Protein AF-A0A8J2T378-F1 (afdb_monomer_lite)

Sequence (222 aa):
MRSSLLLVAGVVEALVGPQRTATLGLGCFWEPSETLLKLDGVVDTRCGYAGAAFPDAKPDYNSVCGGDGNVECVPVCVRVTYDEARVSYEDVLDAAFAAAKPVLGSRQYAPIVFAASDEEAERAAAWVAIGGKRDDGLERRQFAVETTDTFWLAEGYHQEYWQKWRPRYAALFALVGLQYADSKLDFLPPAADAACTALAVCIGLLFLGERVLDSETTKLGA

InterPro domains:
  IPR002569 Peptide methionine sulphoxide reductase MsrA domain [PF01625] (21-171)
  IPR036509 Peptide methionine sulphoxide reductase MsrA superfamily [G3DSA:3.30.1060.10] (7-178)
  IPR036509 Peptide methionine sulphoxide reductase MsrA superfamily [SSF55068] (14-173)

Structure (mmCIF, N/CA/C/O backbone):
data_AF-A0A8J2T378-F1
#
_entry.id   AF-A0A8J2T378-F1
#
loop_
_atom_site.group_PDB
_atom_site.id
_atom_site.type_symbol
_atom_site.label_atom_id
_atom_site.label_alt_id
_atom_site.label_comp_id
_atom_site.label_asym_id
_atom_site.label_entity_id
_atom_site.label_seq_id
_atom_site.pdbx_PDB_ins_code
_atom_site.Cartn_x
_atom_site.Cartn_y
_atom_site.Cartn_z
_atom_site.occupancy
_atom_site.B_iso_or_equiv
_atom_site.auth_seq_id
_atom_site.auth_comp_id
_atom_site.auth_asym_id
_atom_site.auth_atom_id
_atom_site.pdbx_PDB_model_num
ATOM 1 N N . MET A 1 1 ? -41.177 -5.798 -14.862 1.00 49.41 1 MET A N 1
ATOM 2 C CA . MET A 1 1 ? -39.803 -5.307 -15.135 1.00 49.41 1 MET A CA 1
ATOM 3 C C . MET A 1 1 ? -38.959 -5.036 -13.880 1.00 49.41 1 MET A C 1
ATOM 5 O O . MET A 1 1 ? -37.767 -4.836 -14.032 1.00 49.41 1 MET A O 1
ATOM 9 N N . ARG A 1 2 ? -39.500 -5.083 -12.646 1.00 49.84 2 ARG A N 1
ATOM 10 C CA . ARG A 1 2 ? -38.694 -4.957 -11.407 1.00 49.84 2 ARG A CA 1
ATOM 11 C C . ARG A 1 2 ? -37.957 -6.245 -10.990 1.00 49.84 2 ARG A C 1
ATOM 13 O O . ARG A 1 2 ? -36.908 -6.162 -10.372 1.00 49.84 2 ARG A O 1
ATOM 20 N N . SER A 1 3 ? -38.461 -7.419 -11.381 1.00 47.22 3 SER A N 1
ATOM 21 C CA . SER A 1 3 ? -37.905 -8.723 -10.966 1.00 47.22 3 SER A CA 1
ATOM 22 C C . SER A 1 3 ? -36.545 -9.066 -11.583 1.00 47.22 3 SER A C 1
ATOM 24 O O . SER A 1 3 ? -35.731 -9.704 -10.930 1.00 47.22 3 SER A O 1
ATOM 26 N N . SER A 1 4 ? -36.277 -8.638 -12.820 1.00 46.34 4 SER A N 1
ATOM 27 C CA . SER A 1 4 ? -35.018 -8.955 -13.512 1.00 46.34 4 SER A CA 1
ATOM 28 C C . SER A 1 4 ? -33.843 -8.096 -13.038 1.00 46.34 4 SER A C 1
ATOM 30 O O . SER A 1 4 ? -32.710 -8.548 -13.107 1.00 46.34 4 SER A O 1
ATOM 32 N N . LEU A 1 5 ? -34.100 -6.889 -12.517 1.00 47.66 5 LEU A N 1
ATOM 33 C CA . LEU A 1 5 ? -33.056 -6.011 -11.976 1.00 47.66 5 LEU A CA 1
ATOM 34 C C . LEU A 1 5 ? -32.555 -6.498 -10.604 1.00 47.66 5 LEU A C 1
ATOM 36 O O . LEU A 1 5 ? -31.362 -6.454 -10.337 1.00 47.66 5 LEU A O 1
ATOM 40 N N . LEU A 1 6 ? -33.465 -7.016 -9.768 1.00 50.38 6 LEU A N 1
ATOM 41 C CA . LEU A 1 6 ? -33.142 -7.630 -8.472 1.00 50.38 6 LEU A CA 1
ATOM 42 C C . LEU A 1 6 ? -32.336 -8.926 -8.626 1.00 50.38 6 LEU A C 1
ATOM 44 O O . LEU A 1 6 ? -31.451 -9.189 -7.820 1.00 50.38 6 LEU A O 1
ATOM 48 N N . LEU A 1 7 ? -32.605 -9.706 -9.678 1.00 49.94 7 LEU A N 1
ATOM 49 C CA . LEU A 1 7 ? -31.841 -10.921 -9.963 1.00 49.94 7 LEU A CA 1
ATOM 50 C C . LEU A 1 7 ? -30.403 -10.601 -10.401 1.00 49.94 7 LEU A C 1
ATOM 52 O O . LEU A 1 7 ? -29.480 -11.302 -10.012 1.00 49.94 7 LEU A O 1
ATOM 56 N N . VAL A 1 8 ? -30.206 -9.532 -11.181 1.00 55.28 8 VAL A N 1
ATOM 57 C CA . VAL A 1 8 ? -28.866 -9.086 -11.596 1.00 55.28 8 VAL A CA 1
ATOM 58 C C . VAL A 1 8 ? -28.099 -8.493 -10.414 1.00 55.28 8 VAL A C 1
ATOM 60 O O . VAL A 1 8 ? -26.938 -8.831 -10.236 1.00 55.28 8 VAL A O 1
ATOM 63 N N . ALA A 1 9 ? -28.742 -7.684 -9.566 1.00 53.28 9 ALA A N 1
ATOM 64 C CA . ALA A 1 9 ? -28.107 -7.145 -8.361 1.00 53.28 9 ALA A CA 1
ATOM 65 C C . ALA A 1 9 ? -27.652 -8.256 -7.395 1.00 53.28 9 ALA A C 1
ATOM 67 O O . ALA A 1 9 ? -26.496 -8.258 -6.989 1.00 53.28 9 ALA A O 1
ATOM 68 N N . GLY A 1 10 ? -28.508 -9.249 -7.123 1.00 47.28 10 GLY A N 1
ATOM 69 C CA . GLY A 1 10 ? -28.160 -10.371 -6.243 1.00 47.28 10 GLY A CA 1
ATOM 70 C C . GLY A 1 10 ? -27.093 -11.314 -6.814 1.00 47.28 10 GLY A C 1
ATOM 71 O O . GLY A 1 10 ? -26.353 -11.926 -6.054 1.00 47.28 10 GLY A O 1
ATOM 72 N N . VAL A 1 11 ? -26.972 -11.422 -8.142 1.00 53.19 11 VAL A N 1
ATOM 73 C CA . VAL A 1 11 ? -25.879 -12.178 -8.783 1.00 53.19 11 VAL A CA 1
ATOM 74 C C . VAL A 1 11 ? -24.569 -11.389 -8.747 1.00 53.19 11 VAL A C 1
ATOM 76 O O . VAL A 1 11 ? -23.523 -11.986 -8.536 1.00 53.19 11 VAL A O 1
ATOM 79 N N . VAL A 1 12 ? -24.600 -10.062 -8.892 1.00 53.41 12 VAL A N 1
ATOM 80 C CA . VAL A 1 12 ? -23.395 -9.222 -8.768 1.00 53.41 12 VAL A CA 1
ATOM 81 C C . VAL A 1 12 ? -22.891 -9.185 -7.318 1.00 53.41 12 VAL A C 1
ATOM 83 O O . VAL A 1 12 ? -21.692 -9.331 -7.113 1.00 53.41 12 VAL A O 1
ATOM 86 N N . GLU A 1 13 ? -23.779 -9.096 -6.320 1.00 50.50 13 GLU A N 1
ATOM 87 C CA . GLU A 1 13 ? -23.431 -9.240 -4.889 1.00 50.50 13 GLU A CA 1
ATOM 88 C C . GLU A 1 13 ? -22.920 -10.643 -4.529 1.00 50.50 13 GLU A C 1
ATOM 90 O O . GLU A 1 13 ? -22.098 -10.789 -3.635 1.00 50.50 13 GLU A O 1
ATOM 95 N N . ALA A 1 14 ? -23.387 -11.694 -5.207 1.00 52.09 14 ALA A N 1
ATOM 96 C CA . ALA A 1 14 ? -22.894 -13.052 -4.967 1.00 52.09 14 ALA A CA 1
ATOM 97 C C . ALA A 1 14 ? -21.540 -13.337 -5.645 1.00 52.09 14 ALA A C 1
ATOM 99 O O . ALA A 1 14 ? -20.825 -14.239 -5.218 1.00 52.09 14 ALA A O 1
ATOM 100 N N . LEU A 1 15 ? -21.204 -12.603 -6.712 1.00 56.19 15 LEU A N 1
ATOM 101 C CA . LEU A 1 15 ? -19.928 -12.717 -7.429 1.00 56.19 15 LEU A CA 1
ATOM 102 C C . LEU A 1 15 ? -18.836 -11.818 -6.838 1.00 56.19 15 LEU A C 1
ATOM 104 O O . LEU A 1 15 ? -17.653 -12.098 -7.011 1.00 56.19 15 LEU A O 1
ATOM 108 N N . VAL A 1 16 ? -19.230 -10.745 -6.157 1.00 59.31 16 VAL A N 1
ATOM 109 C CA . VAL A 1 16 ? -18.341 -9.803 -5.486 1.00 59.31 16 VAL A CA 1
ATOM 110 C C . VAL A 1 16 ? -18.695 -9.862 -4.007 1.00 59.31 16 VAL A C 1
ATOM 112 O O . VAL A 1 16 ? -19.667 -9.237 -3.592 1.00 59.31 16 VAL A O 1
ATOM 115 N N . GLY A 1 17 ? -17.951 -10.664 -3.239 1.00 63.62 17 GLY A N 1
ATOM 116 C CA . GLY A 1 17 ? -18.175 -10.831 -1.805 1.00 63.62 17 GLY A CA 1
ATOM 117 C C . GLY A 1 17 ? -18.146 -9.501 -1.039 1.00 63.62 17 GLY A C 1
ATOM 118 O O . GLY A 1 17 ? -17.822 -8.450 -1.606 1.00 63.62 17 GLY A O 1
ATOM 119 N N . PRO A 1 18 ? -18.530 -9.508 0.248 1.00 81.25 18 PRO A N 1
ATOM 120 C CA . PRO A 1 18 ? -18.625 -8.288 1.036 1.00 81.25 18 PRO A CA 1
ATOM 121 C C . PRO A 1 18 ? -17.300 -7.511 1.005 1.00 81.25 18 PRO A C 1
ATOM 123 O O . PRO A 1 18 ? -16.252 -7.990 1.435 1.00 81.25 18 PRO A O 1
ATOM 126 N N . GLN A 1 19 ? -17.343 -6.301 0.444 1.00 89.06 19 GLN A N 1
ATOM 127 C CA . GLN A 1 19 ? -16.146 -5.491 0.259 1.00 89.06 19 GLN A CA 1
ATOM 128 C C . GLN A 1 19 ? -15.861 -4.641 1.490 1.00 89.06 19 GLN A C 1
ATOM 130 O O . GLN A 1 19 ? -16.729 -3.924 1.994 1.00 89.06 19 GLN A O 1
ATOM 135 N N . ARG A 1 20 ? -14.604 -4.663 1.918 1.00 94.25 20 ARG A N 1
ATOM 136 C CA . ARG A 1 20 ? -14.051 -3.786 2.948 1.00 94.25 20 ARG A CA 1
ATOM 137 C C . ARG A 1 20 ? -12.898 -2.979 2.382 1.00 94.25 20 ARG A C 1
ATOM 139 O O . ARG A 1 20 ? -12.336 -3.307 1.337 1.00 94.25 20 ARG A O 1
ATOM 146 N N . THR A 1 21 ? -12.545 -1.904 3.079 1.00 95.31 21 THR A N 1
ATOM 147 C CA . THR A 1 21 ? -11.420 -1.053 2.696 1.00 95.31 21 THR A CA 1
ATOM 148 C C . THR A 1 21 ? -10.446 -0.877 3.843 1.00 95.31 21 THR A C 1
ATOM 150 O O . THR A 1 21 ? -10.878 -0.612 4.954 1.00 95.31 21 THR A O 1
ATOM 153 N N . ALA A 1 22 ? -9.148 -0.946 3.561 1.00 96.56 22 ALA A N 1
ATOM 154 C CA . ALA A 1 22 ? -8.079 -0.607 4.498 1.00 96.56 22 ALA A CA 1
ATOM 155 C C . ALA A 1 22 ? -7.248 0.549 3.927 1.00 96.56 22 ALA A C 1
ATOM 157 O O . ALA A 1 22 ? -6.875 0.505 2.753 1.00 96.56 22 ALA A O 1
ATOM 158 N N . THR A 1 23 ? -6.939 1.573 4.727 1.00 96.81 23 THR A N 1
ATOM 159 C CA . THR A 1 23 ? -6.129 2.721 4.282 1.00 96.81 23 THR A CA 1
ATOM 160 C C . THR A 1 23 ? -4.789 2.741 5.011 1.00 96.81 23 THR A C 1
ATOM 162 O O . THR A 1 23 ? -4.735 2.737 6.237 1.00 96.81 23 THR A O 1
ATOM 165 N N . LEU A 1 24 ? -3.688 2.733 4.254 1.00 96.88 24 LEU A N 1
ATOM 166 C CA . LEU A 1 24 ? -2.363 2.385 4.775 1.00 96.88 24 LEU A CA 1
ATOM 167 C C . LEU A 1 24 ? -1.283 3.344 4.257 1.00 96.88 24 LEU A C 1
ATOM 169 O O . LEU A 1 24 ? -1.080 3.467 3.049 1.00 96.88 24 LEU A O 1
ATOM 173 N N . GLY A 1 25 ? -0.566 4.007 5.162 1.00 95.50 25 GLY A N 1
ATOM 174 C CA . GLY A 1 25 ? 0.670 4.738 4.880 1.00 95.50 25 GLY A CA 1
ATOM 175 C C . GLY A 1 25 ? 1.858 3.779 4.879 1.00 95.50 25 GLY A C 1
ATOM 176 O O . GLY A 1 25 ? 2.123 3.130 5.887 1.00 95.50 25 GLY A O 1
ATOM 177 N N . LEU A 1 26 ? 2.547 3.646 3.741 1.00 94.25 26 LEU A N 1
ATOM 178 C CA . LEU A 1 26 ? 3.548 2.587 3.506 1.00 94.25 26 LEU A CA 1
ATOM 179 C C . LEU A 1 26 ? 4.868 3.118 2.919 1.00 94.25 26 LEU A C 1
ATOM 181 O O . LEU A 1 26 ? 5.662 2.353 2.367 1.00 94.25 26 LEU A O 1
ATOM 185 N N . GLY A 1 27 ? 5.102 4.427 3.020 1.00 89.62 27 GLY A N 1
ATOM 186 C CA . GLY A 1 27 ? 6.131 5.123 2.252 1.00 89.62 27 GLY A CA 1
ATOM 187 C 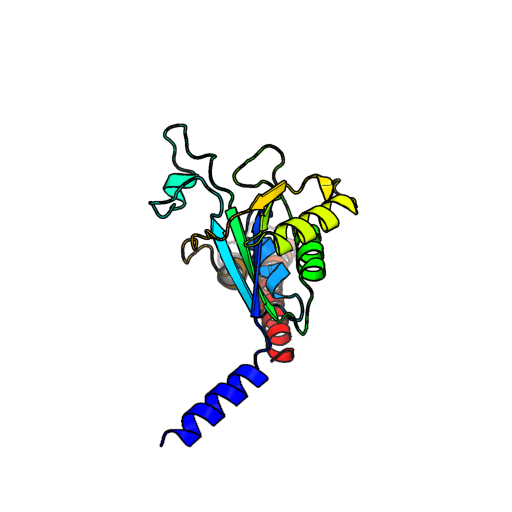C . GLY A 1 27 ? 5.631 5.512 0.862 1.00 89.62 27 GLY A C 1
ATOM 188 O O . GLY A 1 27 ? 4.457 5.831 0.691 1.00 89.62 27 GLY A O 1
ATOM 189 N N . CYS A 1 28 ? 6.509 5.517 -0.144 1.00 88.38 28 CYS A N 1
ATOM 190 C CA . CYS A 1 28 ? 6.087 5.780 -1.523 1.00 88.38 28 CYS A CA 1
ATOM 191 C C . CYS A 1 28 ? 4.995 4.778 -1.937 1.00 88.38 28 CYS A C 1
ATOM 193 O O . CYS A 1 28 ? 5.240 3.580 -1.946 1.00 88.38 28 CYS A O 1
ATOM 195 N N . PHE A 1 29 ? 3.805 5.254 -2.309 1.00 87.69 29 PHE A N 1
ATOM 196 C CA . PHE A 1 29 ? 2.632 4.409 -2.580 1.00 87.69 29 PHE A CA 1
ATOM 197 C C . PHE A 1 29 ? 2.670 3.599 -3.895 1.00 87.69 29 PHE A C 1
ATOM 199 O O . PHE A 1 29 ? 1.801 2.756 -4.113 1.00 87.69 29 PHE A O 1
ATOM 206 N N . TRP A 1 30 ? 3.650 3.815 -4.783 1.00 88.25 30 TRP A N 1
ATOM 207 C CA . TRP A 1 30 ? 3.653 3.215 -6.126 1.00 88.25 30 TRP A CA 1
ATOM 208 C C . TRP A 1 30 ? 3.944 1.717 -6.111 1.00 88.25 30 TRP A C 1
ATOM 210 O O . TRP A 1 30 ? 3.262 0.955 -6.784 1.00 88.25 30 TRP A O 1
ATOM 220 N N . GLU A 1 31 ? 4.960 1.299 -5.361 1.00 89.19 31 GLU A N 1
ATOM 221 C CA . GLU A 1 31 ? 5.334 -0.114 -5.245 1.00 89.19 31 GLU A CA 1
ATOM 222 C C . GLU A 1 31 ? 4.389 -0.889 -4.301 1.00 89.19 31 GLU A C 1
ATOM 224 O O . GLU A 1 31 ? 3.935 -1.971 -4.683 1.00 89.19 31 GLU A O 1
ATOM 229 N N . PRO A 1 32 ? 3.989 -0.350 -3.128 1.00 91.81 32 PRO A N 1
ATOM 230 C CA . PRO A 1 32 ? 3.033 -1.018 -2.253 1.00 91.81 32 PRO A CA 1
ATOM 231 C C . PRO A 1 32 ? 1.650 -1.213 -2.880 1.00 91.81 32 PRO A C 1
ATOM 233 O O . PRO A 1 32 ? 1.068 -2.273 -2.685 1.00 91.81 32 PRO A O 1
ATOM 236 N N . SER A 1 33 ? 1.126 -0.251 -3.656 1.00 91.44 33 SER A N 1
ATOM 237 C CA . SER A 1 33 ? -0.183 -0.418 -4.318 1.00 91.44 33 SER A CA 1
ATOM 238 C C . SER A 1 33 ? -0.186 -1.583 -5.307 1.00 91.44 33 SER A C 1
ATOM 240 O O . SER A 1 33 ? -1.063 -2.437 -5.243 1.00 91.44 33 SER A O 1
ATOM 242 N N . GLU A 1 34 ? 0.832 -1.683 -6.163 1.00 90.06 34 GLU A N 1
ATOM 243 C CA . GLU A 1 34 ? 0.977 -2.809 -7.092 1.00 90.06 34 GLU A CA 1
ATOM 244 C C . GLU A 1 34 ? 1.175 -4.141 -6.356 1.00 90.06 34 GLU A C 1
ATOM 246 O O . GLU A 1 34 ? 0.595 -5.148 -6.751 1.00 90.06 34 GLU A O 1
ATOM 251 N N . THR A 1 35 ? 1.966 -4.155 -5.280 1.00 90.44 35 THR A N 1
ATOM 252 C CA . THR A 1 35 ? 2.219 -5.374 -4.495 1.00 90.44 35 THR A CA 1
ATOM 253 C C . THR A 1 35 ? 0.949 -5.872 -3.806 1.00 90.44 35 THR A C 1
ATOM 255 O O . THR A 1 35 ? 0.647 -7.061 -3.867 1.00 90.44 35 THR A O 1
ATOM 258 N N . LEU A 1 36 ? 0.177 -4.969 -3.195 1.00 92.31 36 LEU A N 1
ATOM 259 C CA . LEU A 1 36 ? -1.075 -5.303 -2.511 1.00 92.31 36 LEU A CA 1
ATOM 260 C C . LEU A 1 36 ? -2.156 -5.769 -3.486 1.00 92.31 36 LEU A C 1
ATOM 262 O O . LEU A 1 36 ? -2.909 -6.676 -3.156 1.00 92.31 36 LEU A O 1
ATOM 266 N N . LEU A 1 37 ? -2.195 -5.215 -4.700 1.00 91.81 37 LEU A N 1
ATOM 267 C CA . LEU A 1 37 ? -3.133 -5.645 -5.740 1.00 91.81 37 LEU A CA 1
ATOM 268 C C . LEU A 1 37 ? -2.925 -7.110 -6.170 1.00 91.81 37 LEU A C 1
ATOM 270 O O . LEU A 1 37 ? -3.835 -7.716 -6.723 1.00 91.81 37 LEU A O 1
ATOM 274 N N . LYS A 1 38 ? -1.741 -7.690 -5.927 1.00 90.31 38 LYS A N 1
ATOM 275 C CA . LYS A 1 38 ? -1.436 -9.098 -6.241 1.00 90.31 38 LYS A CA 1
ATOM 276 C C . LYS A 1 38 ? -1.886 -10.079 -5.152 1.00 90.31 38 LYS A C 1
ATOM 278 O O . LYS A 1 38 ? -1.775 -11.286 -5.361 1.00 90.31 38 LYS A O 1
ATOM 283 N N . LEU A 1 39 ? -2.336 -9.593 -3.994 1.00 92.00 39 LEU A N 1
ATOM 284 C CA . LEU A 1 39 ? -2.829 -10.440 -2.911 1.00 92.00 39 LEU A CA 1
ATOM 285 C C . LEU A 1 39 ? -4.192 -11.029 -3.293 1.00 92.00 39 LEU A C 1
ATOM 287 O O . LEU A 1 39 ? -5.101 -10.292 -3.672 1.00 92.00 39 LEU A O 1
ATOM 291 N N . ASP A 1 40 ? -4.349 -12.350 -3.177 1.00 91.44 40 ASP A N 1
ATOM 292 C CA . ASP A 1 40 ? -5.632 -12.987 -3.479 1.00 91.44 40 ASP A CA 1
ATOM 293 C C . ASP A 1 40 ? -6.730 -12.472 -2.537 1.00 91.44 40 ASP A C 1
ATOM 295 O O . ASP A 1 40 ? -6.529 -12.378 -1.328 1.00 91.44 40 ASP A O 1
ATOM 299 N N . GLY A 1 41 ? -7.882 -12.106 -3.099 1.00 90.56 41 GLY A N 1
ATOM 300 C CA . GLY A 1 41 ? -8.966 -11.447 -2.364 1.00 90.56 41 GLY A CA 1
ATOM 301 C C . GLY A 1 41 ? -8.891 -9.915 -2.336 1.00 90.56 41 GLY A C 1
ATOM 302 O O . GLY A 1 41 ? -9.885 -9.282 -1.983 1.00 90.56 41 GLY A O 1
ATOM 303 N N . VAL A 1 42 ? -7.787 -9.290 -2.763 1.00 93.25 42 VAL A N 1
ATOM 304 C CA . VAL A 1 42 ? -7.756 -7.840 -3.027 1.00 93.25 42 VAL A CA 1
ATOM 305 C C . VAL A 1 42 ? -8.376 -7.552 -4.392 1.00 93.25 42 VAL A C 1
ATOM 307 O O . VAL A 1 42 ? -8.039 -8.172 -5.395 1.00 93.25 42 VAL A O 1
ATOM 310 N N . VAL A 1 43 ? -9.299 -6.592 -4.423 1.00 92.62 43 VAL A N 1
ATOM 311 C CA . VAL A 1 43 ? -10.094 -6.234 -5.606 1.00 92.62 43 VAL A CA 1
ATOM 312 C C . VAL A 1 43 ? -9.558 -4.978 -6.291 1.00 92.62 43 VAL A C 1
ATOM 314 O O . VAL A 1 43 ? -9.545 -4.899 -7.517 1.00 92.62 43 VAL A O 1
ATOM 317 N N . ASP A 1 44 ? -9.139 -3.974 -5.517 1.00 92.88 44 ASP A N 1
ATOM 318 C CA . ASP A 1 44 ? -8.659 -2.694 -6.048 1.00 92.88 44 ASP A CA 1
ATOM 319 C C . ASP A 1 44 ? -7.658 -2.038 -5.088 1.00 92.88 44 ASP A C 1
ATOM 321 O O . ASP A 1 44 ? -7.734 -2.206 -3.870 1.00 92.88 44 ASP A O 1
ATOM 325 N N . THR A 1 45 ? -6.752 -1.224 -5.630 1.00 94.25 45 THR A N 1
ATOM 326 C CA . THR A 1 45 ? -5.843 -0.382 -4.841 1.00 94.25 45 THR A CA 1
ATOM 327 C C . THR A 1 45 ? -5.812 1.032 -5.402 1.00 94.25 45 THR A C 1
ATOM 329 O O . THR A 1 45 ? -5.679 1.239 -6.607 1.00 94.25 45 THR A O 1
ATOM 332 N N . ARG A 1 46 ? -5.910 2.032 -4.524 1.00 94.06 46 ARG A N 1
ATOM 333 C CA . ARG A 1 46 ? -5.898 3.449 -4.904 1.00 94.06 46 ARG A CA 1
ATOM 334 C C . ARG A 1 46 ? -4.832 4.209 -4.140 1.00 94.06 46 ARG A C 1
ATOM 336 O O . ARG A 1 46 ? -4.825 4.199 -2.913 1.00 94.06 46 ARG A O 1
ATOM 343 N N . CYS A 1 47 ? -3.987 4.930 -4.866 1.00 92.69 47 CYS A N 1
ATOM 344 C CA . CYS A 1 47 ? -3.036 5.873 -4.288 1.00 92.69 47 CYS A CA 1
ATOM 345 C C . CYS A 1 47 ? -3.769 7.148 -3.855 1.00 92.69 47 CYS A C 1
ATOM 347 O O . CYS A 1 47 ? -4.639 7.651 -4.577 1.00 92.69 47 CYS A O 1
ATOM 349 N N . GLY A 1 48 ? -3.414 7.693 -2.700 1.00 90.88 48 GLY A N 1
ATOM 350 C CA . GLY A 1 48 ? -4.055 8.881 -2.159 1.00 90.88 48 GLY A CA 1
ATOM 351 C C . GLY A 1 48 ? -3.304 9.504 -1.000 1.00 90.88 48 GLY A C 1
ATOM 352 O O . GLY A 1 48 ? -2.140 9.191 -0.749 1.00 90.88 48 GLY A O 1
ATOM 353 N N . TYR A 1 49 ? -4.019 10.376 -0.308 1.00 88.81 49 TYR A N 1
ATOM 354 C CA . TYR A 1 49 ? -3.578 11.082 0.881 1.00 88.81 49 TYR A CA 1
ATOM 355 C C . TYR A 1 49 ? -4.629 10.888 1.978 1.00 88.81 49 TYR A C 1
ATOM 357 O O . TYR A 1 49 ? -5.827 11.003 1.704 1.00 88.81 49 TYR A O 1
ATOM 365 N N . ALA A 1 50 ? -4.203 10.601 3.204 1.00 86.06 50 ALA A N 1
ATOM 366 C CA . ALA A 1 50 ? -5.096 10.380 4.343 1.00 86.06 50 ALA A CA 1
ATOM 367 C C . ALA A 1 50 ? -4.562 11.077 5.596 1.00 86.06 50 ALA A C 1
ATOM 369 O O . ALA A 1 50 ? -3.365 11.336 5.708 1.00 86.06 50 ALA A O 1
ATOM 370 N N . GLY A 1 51 ? -5.459 11.395 6.529 1.00 77.25 51 GLY A N 1
ATOM 371 C CA . GLY A 1 51 ? -5.130 12.079 7.780 1.00 77.25 51 GLY A CA 1
ATOM 372 C C . GLY A 1 51 ? -5.905 13.381 7.998 1.00 77.25 51 GLY A C 1
ATOM 373 O O . GLY A 1 51 ? -6.462 13.979 7.079 1.00 77.25 51 GLY A O 1
ATOM 374 N N . ALA A 1 52 ? -5.915 13.837 9.251 1.00 59.09 52 ALA A N 1
ATOM 375 C CA . ALA A 1 52 ? -6.800 14.890 9.758 1.00 59.09 52 ALA A CA 1
ATOM 376 C C . ALA A 1 52 ? -6.447 16.338 9.346 1.00 59.09 52 ALA A C 1
ATOM 378 O O . ALA A 1 52 ? -7.043 17.281 9.861 1.00 59.09 52 ALA A O 1
ATOM 379 N N . ALA A 1 53 ? -5.481 16.553 8.450 1.00 56.28 53 ALA A N 1
ATOM 380 C CA . ALA A 1 53 ? -4.952 17.896 8.190 1.00 56.28 53 ALA A CA 1
ATOM 381 C C . ALA A 1 53 ? -5.861 18.789 7.319 1.00 56.28 53 ALA A C 1
ATOM 383 O O . ALA A 1 53 ? -5.627 19.993 7.261 1.00 56.28 53 ALA A O 1
ATOM 384 N N . PHE A 1 54 ? -6.897 18.243 6.667 1.00 52.03 54 PHE A N 1
ATOM 385 C CA . PHE A 1 54 ? -7.773 19.021 5.782 1.00 52.03 54 PHE A CA 1
ATOM 386 C C . PHE A 1 54 ? -9.238 18.553 5.843 1.00 52.03 54 PHE A C 1
ATOM 388 O O . PHE A 1 54 ? -9.605 17.635 5.112 1.00 52.03 54 PHE A O 1
ATOM 395 N N . PRO A 1 55 ? -10.096 19.170 6.677 1.00 50.44 55 PRO A N 1
ATOM 396 C CA . PRO A 1 55 ? -11.539 18.923 6.634 1.00 50.44 55 PRO A CA 1
ATOM 397 C C . PRO A 1 55 ? -12.226 19.535 5.394 1.00 50.44 55 PRO A C 1
ATOM 399 O O . PRO A 1 55 ? -13.233 18.997 4.949 1.00 50.44 55 PRO A O 1
ATOM 402 N N . ASP A 1 56 ? -11.660 20.595 4.788 1.00 50.06 56 ASP A N 1
ATOM 403 C CA . ASP A 1 56 ? -12.378 21.436 3.807 1.00 50.06 56 ASP A CA 1
ATOM 404 C C . ASP A 1 56 ? -11.644 21.699 2.469 1.00 50.06 56 ASP A C 1
ATOM 406 O O . ASP A 1 56 ? -12.134 22.464 1.636 1.00 50.06 56 ASP A O 1
ATOM 410 N N . ALA A 1 57 ? -10.481 21.086 2.211 1.00 52.50 57 ALA A N 1
ATOM 411 C CA . ALA A 1 57 ? -9.743 21.281 0.956 1.00 52.50 57 ALA A CA 1
ATOM 412 C C . ALA A 1 57 ? -9.071 19.989 0.476 1.00 52.50 57 ALA A C 1
ATOM 414 O O . ALA A 1 57 ? -8.346 19.341 1.224 1.00 52.50 57 ALA A O 1
ATOM 415 N N . LYS A 1 58 ? -9.285 19.629 -0.795 1.00 56.44 58 LYS A N 1
ATOM 416 C CA . LYS A 1 58 ? -8.606 18.492 -1.426 1.00 56.44 58 LYS A CA 1
ATOM 417 C C . LYS A 1 58 ? -7.101 18.802 -1.543 1.00 56.44 58 LYS A C 1
ATOM 419 O O . LYS A 1 58 ? -6.774 19.740 -2.270 1.00 56.44 58 LYS A O 1
ATOM 424 N N . PRO A 1 59 ? -6.199 18.032 -0.908 1.00 59.06 59 PRO A N 1
ATOM 425 C CA . PRO A 1 59 ? -4.765 18.191 -1.110 1.00 59.06 59 PRO A CA 1
ATOM 426 C C . PRO A 1 59 ? -4.390 17.785 -2.544 1.00 59.06 59 PRO A C 1
ATOM 428 O O . PRO A 1 59 ? -4.894 16.789 -3.071 1.00 59.06 59 PRO A O 1
ATOM 431 N N . ASP A 1 60 ? -3.513 18.562 -3.176 1.00 59.03 60 ASP A N 1
ATOM 432 C CA . ASP A 1 60 ? -2.810 18.189 -4.409 1.00 59.03 60 ASP A CA 1
ATOM 433 C C . ASP A 1 60 ? -1.311 17.986 -4.128 1.00 59.03 60 ASP A C 1
ATOM 435 O O . ASP A 1 60 ? -0.779 18.471 -3.129 1.00 59.03 60 ASP A O 1
ATOM 439 N N . TYR A 1 61 ? -0.604 17.239 -4.973 1.00 55.94 61 TYR A N 1
ATOM 440 C CA . TYR A 1 61 ? 0.802 16.897 -4.730 1.00 55.94 61 TYR A CA 1
ATOM 441 C C . TYR A 1 61 ? 1.692 18.142 -4.570 1.00 55.94 61 TYR A C 1
ATOM 443 O O . TYR A 1 61 ? 2.645 18.138 -3.793 1.00 55.94 61 TYR A O 1
ATOM 451 N N . ASN A 1 62 ? 1.366 19.236 -5.266 1.00 55.97 62 ASN A N 1
ATOM 452 C CA . ASN A 1 62 ? 2.089 20.501 -5.147 1.00 55.97 62 ASN A CA 1
ATOM 453 C C . ASN A 1 62 ? 1.853 21.175 -3.795 1.00 55.97 62 ASN A C 1
ATOM 455 O O . ASN A 1 62 ? 2.784 21.759 -3.253 1.00 55.97 62 ASN A O 1
ATOM 459 N N . SER A 1 63 ? 0.659 21.059 -3.218 1.00 56.03 63 SER A N 1
ATOM 460 C CA . SER A 1 63 ? 0.421 21.466 -1.840 1.00 56.03 63 SER A CA 1
ATOM 461 C C . SER A 1 63 ? 1.255 20.606 -0.896 1.00 56.03 63 SER A C 1
ATOM 463 O O . SER A 1 63 ? 1.921 21.165 -0.045 1.00 56.03 63 SER A O 1
ATOM 465 N N . VAL A 1 64 ? 1.351 19.289 -1.118 1.00 55.75 64 VAL A N 1
ATOM 466 C CA . VAL A 1 64 ? 2.091 18.343 -0.257 1.00 55.75 64 VAL A CA 1
ATOM 467 C C . VAL A 1 64 ? 3.622 18.472 -0.371 1.00 55.75 64 VAL A C 1
ATOM 469 O O . VAL A 1 64 ? 4.334 18.206 0.592 1.00 55.75 64 VAL A O 1
ATOM 472 N N . CYS A 1 65 ? 4.164 18.884 -1.522 1.00 52.53 65 CYS A N 1
ATOM 473 C CA . CYS A 1 65 ? 5.615 18.907 -1.767 1.00 52.53 65 CYS A CA 1
ATOM 474 C C . CYS A 1 65 ? 6.211 20.291 -2.113 1.00 52.53 65 CYS A C 1
ATOM 476 O O . CYS A 1 65 ? 7.432 20.401 -2.212 1.00 52.53 65 CYS A O 1
ATOM 478 N N . GLY A 1 66 ? 5.402 21.336 -2.333 1.00 45.75 66 GLY A N 1
ATOM 479 C CA . GLY A 1 66 ? 5.791 22.525 -3.116 1.00 45.75 66 GLY A CA 1
ATOM 480 C C . GLY A 1 66 ? 6.210 23.803 -2.378 1.00 45.75 66 GLY A C 1
ATOM 481 O O . GLY A 1 66 ? 6.714 24.710 -3.032 1.00 45.75 66 GLY A O 1
ATOM 482 N N . GLY A 1 67 ? 6.104 23.886 -1.051 1.00 50.31 67 GLY A N 1
ATOM 483 C CA . GLY A 1 67 ? 6.856 24.883 -0.279 1.00 50.31 67 GLY A CA 1
ATOM 484 C C . GLY A 1 67 ? 6.195 26.244 -0.025 1.00 50.31 67 GLY A C 1
ATOM 485 O O . GLY A 1 67 ? 6.228 27.162 -0.836 1.00 50.31 67 GLY A O 1
ATOM 486 N N . ASP A 1 68 ? 5.775 26.400 1.223 1.00 41.03 68 ASP A N 1
ATOM 487 C CA . ASP A 1 68 ? 5.691 27.635 2.014 1.00 41.03 68 ASP A CA 1
ATOM 488 C C . ASP A 1 68 ? 5.923 27.343 3.519 1.00 41.03 68 ASP A C 1
ATOM 490 O O . ASP A 1 68 ? 5.643 28.161 4.392 1.00 41.03 68 ASP A O 1
ATOM 494 N N . GLY A 1 69 ? 6.514 26.180 3.828 1.00 43.91 69 GLY A N 1
ATOM 495 C CA . GLY A 1 69 ? 6.998 25.827 5.166 1.00 43.91 69 GLY A CA 1
ATOM 496 C C . GLY A 1 69 ? 6.010 25.092 6.077 1.00 43.91 69 GLY A C 1
ATOM 497 O O . GLY A 1 69 ? 6.347 24.903 7.239 1.00 43.91 69 GLY A O 1
ATOM 498 N N . ASN A 1 70 ? 4.840 24.648 5.586 1.00 44.03 70 ASN A N 1
ATOM 499 C CA . ASN A 1 70 ? 3.801 24.023 6.430 1.00 44.03 70 ASN A CA 1
ATOM 500 C C . ASN A 1 70 ? 3.184 22.700 5.924 1.00 44.03 70 ASN A C 1
ATOM 502 O O . ASN A 1 70 ? 2.264 22.196 6.567 1.00 44.03 70 ASN A O 1
ATOM 506 N N . VAL A 1 71 ? 3.644 22.100 4.818 1.00 44.34 71 VAL A N 1
ATOM 507 C CA . VAL A 1 71 ? 2.931 20.954 4.202 1.00 44.34 71 VAL A CA 1
ATOM 508 C C . VAL A 1 71 ? 3.713 19.635 4.166 1.00 44.34 71 VAL A C 1
ATOM 510 O O . VAL A 1 71 ? 3.440 18.756 3.363 1.00 44.34 71 VAL A O 1
ATOM 513 N N . GLU A 1 72 ? 4.574 19.400 5.158 1.00 47.84 72 GLU A N 1
ATOM 514 C CA . GLU A 1 72 ? 4.967 18.028 5.539 1.00 47.84 72 GLU A CA 1
ATOM 515 C C . GLU A 1 72 ? 3.787 17.208 6.130 1.00 47.84 72 GLU A C 1
ATOM 517 O O . GLU A 1 72 ? 3.961 16.072 6.564 1.00 47.84 72 GLU A O 1
ATOM 522 N N . CYS A 1 73 ? 2.572 17.765 6.186 1.00 57.84 73 CYS A N 1
ATOM 523 C CA . CYS A 1 73 ? 1.529 17.343 7.120 1.00 57.84 73 CYS A CA 1
ATOM 524 C C . CYS A 1 73 ? 0.650 16.153 6.685 1.00 57.84 73 CYS A C 1
ATOM 526 O O . CYS A 1 73 ? 0.008 15.567 7.562 1.00 57.84 73 CYS A O 1
ATOM 528 N N . VAL A 1 74 ? 0.604 15.763 5.399 1.00 72.56 74 VAL A N 1
ATOM 529 C CA . VAL A 1 74 ? -0.305 14.689 4.932 1.00 72.56 74 VAL A CA 1
ATOM 530 C C . VAL A 1 74 ? 0.451 13.442 4.472 1.00 72.56 74 VAL A C 1
ATOM 532 O O . VAL A 1 74 ? 1.185 13.493 3.483 1.00 72.56 74 VAL A O 1
ATOM 535 N N . PRO A 1 75 ? 0.255 12.308 5.156 1.00 82.44 75 PRO A N 1
ATOM 536 C CA . PRO A 1 75 ? 0.728 11.008 4.709 1.00 82.44 75 PRO A CA 1
ATOM 537 C C . PRO A 1 75 ? 0.222 10.629 3.313 1.00 82.44 75 PRO A C 1
ATOM 539 O O . PRO A 1 75 ? -0.976 10.716 3.025 1.00 82.44 75 PRO A O 1
ATOM 542 N N . VAL A 1 76 ? 1.129 10.148 2.460 1.00 89.62 76 VAL A N 1
ATOM 543 C CA . VAL A 1 76 ? 0.738 9.398 1.262 1.00 89.62 76 VAL A CA 1
ATOM 544 C C . VAL A 1 76 ? 0.321 7.989 1.675 1.00 89.62 76 VAL A C 1
ATOM 546 O O . VAL A 1 76 ? 0.952 7.358 2.524 1.00 89.62 76 VAL A O 1
ATOM 549 N N . CYS A 1 77 ? -0.753 7.482 1.082 1.00 93.19 77 CYS A N 1
ATOM 550 C CA . CYS A 1 77 ? -1.343 6.210 1.476 1.00 93.19 77 CYS A CA 1
ATOM 551 C C . CYS A 1 77 ? -1.892 5.419 0.288 1.00 93.19 77 CYS A C 1
ATOM 553 O O . CYS A 1 77 ? -2.181 5.960 -0.783 1.00 93.19 77 CYS A O 1
ATOM 555 N N . VAL A 1 78 ? -2.086 4.125 0.512 1.00 96.25 78 VAL A N 1
ATOM 556 C CA . VAL A 1 78 ? -2.798 3.209 -0.374 1.00 96.25 78 VAL A CA 1
ATOM 557 C C . VAL A 1 78 ? -4.102 2.815 0.309 1.00 96.25 78 VAL A C 1
ATOM 559 O O . VAL A 1 78 ? -4.080 2.318 1.433 1.00 96.25 78 VAL A O 1
ATOM 562 N N . ARG A 1 79 ? -5.233 3.016 -0.370 1.00 96.31 79 ARG A N 1
ATOM 563 C CA . ARG A 1 79 ? -6.514 2.424 0.022 1.00 96.31 79 ARG A CA 1
ATOM 564 C C . ARG A 1 79 ? -6.713 1.121 -0.738 1.00 96.31 79 ARG A C 1
ATOM 566 O O . ARG A 1 79 ? -6.787 1.134 -1.965 1.00 96.31 79 ARG A O 1
ATOM 573 N N . VAL A 1 80 ? -6.785 0.024 -0.002 1.00 96.75 80 VAL A N 1
ATOM 574 C CA . VAL A 1 80 ? -6.971 -1.340 -0.498 1.00 96.75 80 VAL A CA 1
ATOM 575 C C . VAL A 1 80 ? -8.436 -1.704 -0.339 1.00 96.75 80 VAL A C 1
ATOM 577 O O . VAL A 1 80 ? -8.958 -1.603 0.765 1.00 96.75 80 VAL A O 1
ATOM 580 N N . THR A 1 81 ? -9.094 -2.116 -1.417 1.00 96.00 81 THR A N 1
ATOM 581 C CA . THR A 1 81 ? -10.437 -2.710 -1.376 1.00 96.00 81 THR A CA 1
ATOM 582 C C . THR A 1 81 ? -10.285 -4.217 -1.471 1.00 96.00 81 THR A C 1
ATOM 584 O O . THR A 1 81 ? -9.635 -4.694 -2.401 1.00 96.00 81 THR A O 1
ATOM 587 N N . TYR A 1 82 ? -10.854 -4.961 -0.531 1.00 94.69 82 TYR A N 1
ATOM 588 C CA . TYR A 1 82 ? -10.699 -6.410 -0.442 1.00 94.69 82 TYR A CA 1
ATOM 589 C C . TYR A 1 82 ? -12.025 -7.099 -0.116 1.00 94.69 82 TYR A C 1
ATOM 591 O O . TYR A 1 82 ? -12.918 -6.495 0.478 1.00 94.69 82 TYR A O 1
ATOM 599 N N . ASP A 1 83 ? -12.153 -8.351 -0.540 1.00 94.06 83 ASP A N 1
ATOM 600 C CA . ASP A 1 83 ? -13.273 -9.231 -0.213 1.00 94.06 83 ASP A CA 1
ATOM 601 C C . ASP A 1 83 ? -13.008 -9.900 1.142 1.00 94.06 83 ASP A C 1
ATOM 603 O O . ASP A 1 83 ? -12.132 -10.765 1.254 1.00 94.06 83 ASP A O 1
ATOM 607 N N . GLU A 1 84 ? -13.760 -9.506 2.176 1.00 93.25 84 GLU A N 1
ATOM 608 C CA . GLU A 1 84 ? -13.562 -10.019 3.541 1.00 93.25 84 GLU A CA 1
ATOM 609 C C . GLU A 1 84 ? -13.899 -11.513 3.680 1.00 93.25 84 GLU A C 1
ATOM 611 O O . GLU A 1 84 ? -13.526 -12.137 4.673 1.00 93.25 84 GLU A O 1
ATOM 616 N N . ALA A 1 85 ? -14.566 -12.115 2.686 1.00 92.12 85 ALA A N 1
ATOM 617 C CA . ALA A 1 85 ? -14.786 -13.558 2.640 1.00 92.12 85 ALA A CA 1
ATOM 618 C C . ALA A 1 85 ? -13.556 -14.338 2.141 1.00 92.12 85 ALA A C 1
ATOM 620 O O . ALA A 1 85 ? -13.482 -15.552 2.351 1.00 92.12 85 ALA A O 1
ATOM 621 N N . ARG A 1 86 ? -12.604 -13.670 1.472 1.00 92.75 86 ARG A N 1
ATOM 622 C CA . ARG A 1 86 ? -11.407 -14.291 0.877 1.00 92.75 86 ARG A CA 1
ATOM 623 C C . ARG A 1 86 ? -10.124 -13.956 1.625 1.00 92.75 86 ARG A C 1
ATOM 625 O O . ARG A 1 86 ? -9.256 -14.818 1.727 1.00 92.75 86 ARG A O 1
ATOM 632 N N . VAL A 1 87 ? -10.006 -12.731 2.133 1.00 95.00 87 VAL A N 1
ATOM 633 C CA . VAL A 1 87 ? -8.809 -12.245 2.827 1.00 95.00 87 VAL A CA 1
ATOM 634 C C . VAL A 1 87 ? -9.201 -11.427 4.053 1.00 95.00 87 VAL A C 1
ATOM 636 O O . VAL A 1 87 ? -10.122 -10.611 4.001 1.00 95.00 87 VAL A O 1
ATOM 639 N N . SER A 1 88 ? -8.527 -11.662 5.180 1.00 96.00 88 SER A N 1
ATOM 640 C CA . SER A 1 88 ? -8.810 -10.933 6.416 1.00 96.00 88 SER A CA 1
ATOM 641 C C . SER A 1 88 ? -8.112 -9.570 6.446 1.00 96.00 88 SER A C 1
ATOM 643 O O . SER A 1 88 ? -7.149 -9.319 5.720 1.00 96.00 88 SER A O 1
ATOM 645 N N . TYR A 1 89 ? -8.568 -8.679 7.327 1.00 96.44 89 TYR A N 1
ATOM 646 C CA . TYR A 1 89 ? -7.901 -7.395 7.555 1.00 96.44 89 TYR A CA 1
ATOM 647 C C . TYR A 1 89 ? -6.450 -7.591 8.013 1.00 96.44 89 TYR A C 1
ATOM 649 O O . TYR A 1 89 ? -5.557 -6.895 7.542 1.00 96.44 89 TYR A O 1
ATOM 657 N N . GLU A 1 90 ? -6.193 -8.563 8.891 1.00 96.69 90 GLU A N 1
ATOM 658 C CA . GLU A 1 90 ? -4.855 -8.878 9.389 1.00 96.69 90 GLU A CA 1
ATOM 659 C C . GLU A 1 90 ? -3.938 -9.394 8.274 1.00 96.69 90 GLU A C 1
ATOM 661 O O . GLU A 1 90 ? -2.771 -9.007 8.239 1.00 96.69 90 GLU A O 1
ATOM 666 N N . ASP A 1 91 ? -4.458 -10.185 7.329 1.00 96.62 91 ASP A N 1
ATOM 667 C CA . ASP A 1 91 ? -3.695 -10.620 6.151 1.00 96.62 91 ASP A CA 1
ATOM 668 C C . ASP A 1 91 ? -3.318 -9.425 5.263 1.00 96.62 91 ASP A C 1
ATOM 670 O O . ASP A 1 91 ? -2.189 -9.338 4.773 1.00 96.62 91 ASP A O 1
ATOM 674 N N . VAL A 1 92 ? -4.235 -8.462 5.093 1.00 97.19 92 VAL A N 1
ATOM 675 C CA . VAL A 1 92 ? -3.953 -7.207 4.379 1.00 97.19 92 VAL A CA 1
ATOM 676 C C . VAL A 1 92 ? -2.881 -6.394 5.114 1.00 97.19 92 VAL A C 1
ATOM 678 O O . VAL A 1 92 ? -1.966 -5.879 4.468 1.00 97.19 92 VAL A O 1
ATOM 681 N N . LEU A 1 93 ? -2.938 -6.301 6.448 1.00 97.44 93 LEU A N 1
ATOM 682 C CA . LEU A 1 93 ? -1.914 -5.622 7.252 1.00 97.44 93 LEU A CA 1
ATOM 683 C C . LEU A 1 93 ? -0.552 -6.326 7.175 1.00 97.44 93 LEU A C 1
ATOM 685 O O . LEU A 1 93 ? 0.477 -5.658 7.071 1.00 97.44 93 LEU A O 1
ATOM 689 N N . ASP A 1 94 ? -0.524 -7.657 7.170 1.00 96.75 94 ASP A N 1
ATOM 690 C CA . ASP A 1 94 ? 0.701 -8.444 7.021 1.00 96.75 94 ASP A CA 1
ATOM 691 C C . ASP A 1 94 ? 1.326 -8.266 5.633 1.00 96.75 94 ASP A C 1
ATOM 693 O O . ASP A 1 94 ? 2.533 -8.019 5.522 1.00 96.75 94 ASP A O 1
ATOM 697 N N . ALA A 1 95 ? 0.513 -8.302 4.574 1.00 96.19 95 ALA A N 1
ATOM 698 C CA . ALA A 1 95 ? 0.962 -8.011 3.216 1.00 96.19 95 ALA A CA 1
ATOM 699 C C . ALA A 1 95 ? 1.484 -6.572 3.092 1.00 96.19 95 ALA A C 1
ATOM 701 O O . ALA A 1 95 ? 2.529 -6.327 2.484 1.00 96.19 95 ALA A O 1
ATOM 702 N N . ALA A 1 96 ? 0.806 -5.613 3.724 1.00 95.88 96 ALA A N 1
ATOM 703 C CA . ALA A 1 96 ? 1.232 -4.223 3.748 1.00 95.88 96 ALA A CA 1
ATOM 704 C C . ALA A 1 96 ? 2.549 -4.039 4.502 1.00 95.88 96 ALA A C 1
ATOM 706 O O . ALA A 1 96 ? 3.439 -3.339 4.023 1.00 95.88 96 ALA A O 1
ATOM 707 N N . PHE A 1 97 ? 2.719 -4.714 5.637 1.00 96.44 97 PHE A N 1
ATOM 708 C CA . PHE A 1 97 ? 3.968 -4.719 6.387 1.00 96.44 97 PHE A CA 1
ATOM 709 C C . PHE A 1 97 ? 5.127 -5.301 5.584 1.00 96.44 97 PHE A C 1
ATOM 711 O O . PHE A 1 97 ? 6.232 -4.767 5.660 1.00 96.44 97 PHE A O 1
ATOM 718 N N . ALA A 1 98 ? 4.889 -6.344 4.787 1.00 94.94 98 ALA A N 1
ATOM 719 C CA . ALA A 1 98 ? 5.893 -6.904 3.885 1.00 94.94 98 ALA A CA 1
ATOM 720 C C . ALA A 1 98 ? 6.236 -5.953 2.722 1.00 94.94 98 ALA A C 1
ATOM 722 O O . ALA A 1 98 ? 7.400 -5.845 2.338 1.00 94.94 98 ALA A O 1
ATOM 723 N N . ALA A 1 99 ? 5.247 -5.230 2.191 1.00 93.31 99 ALA A N 1
ATOM 724 C CA . ALA A 1 99 ? 5.424 -4.310 1.066 1.00 93.31 99 ALA A CA 1
ATOM 725 C C . ALA A 1 99 ? 5.967 -2.924 1.464 1.00 93.31 99 ALA A C 1
ATOM 727 O O . ALA A 1 99 ? 6.492 -2.199 0.618 1.00 93.31 99 ALA A O 1
ATOM 728 N N . ALA A 1 100 ? 5.835 -2.529 2.733 1.00 93.94 100 ALA A N 1
ATOM 729 C CA . ALA A 1 100 ? 6.150 -1.180 3.187 1.00 93.94 100 ALA A CA 1
ATOM 730 C C . ALA A 1 100 ? 7.627 -0.817 2.980 1.00 93.94 100 ALA A C 1
ATOM 732 O O . ALA A 1 100 ? 8.530 -1.600 3.289 1.00 93.94 100 ALA A O 1
ATOM 733 N N . LYS A 1 101 ? 7.870 0.412 2.516 1.00 92.81 101 LYS A N 1
ATOM 734 C CA . LYS A 1 101 ? 9.197 1.044 2.454 1.00 92.81 101 LYS A CA 1
ATOM 735 C C . LYS A 1 101 ? 9.112 2.463 3.024 1.00 92.81 101 LYS A C 1
ATOM 737 O O . LYS A 1 101 ? 9.223 3.437 2.274 1.00 92.81 101 LYS A O 1
ATOM 742 N N . PRO A 1 102 ? 8.835 2.598 4.333 1.00 92.19 102 PRO A N 1
ATOM 743 C CA . PRO A 1 102 ? 8.612 3.895 4.946 1.00 92.19 102 PRO A CA 1
ATOM 744 C C . PRO A 1 102 ? 9.920 4.663 5.137 1.00 92.19 102 PRO A C 1
ATOM 746 O O . PRO A 1 102 ? 11.001 4.081 5.242 1.00 92.19 102 PRO A O 1
ATOM 749 N N . VAL A 1 103 ? 9.805 5.983 5.269 1.00 89.38 103 VAL A N 1
ATOM 750 C CA . VAL A 1 103 ? 10.906 6.840 5.723 1.00 89.38 103 VAL A CA 1
ATOM 751 C C . VAL A 1 103 ? 10.615 7.238 7.163 1.00 89.38 103 VAL A C 1
ATOM 753 O O . VAL A 1 103 ? 9.742 8.062 7.431 1.00 89.38 103 VAL A O 1
ATOM 756 N N . LEU A 1 104 ? 11.334 6.631 8.108 1.00 86.06 104 LEU A N 1
ATOM 757 C CA . LEU A 1 104 ? 11.158 6.924 9.530 1.00 86.06 104 LEU A CA 1
ATOM 758 C C . LEU A 1 104 ? 11.511 8.390 9.818 1.00 86.06 104 LEU A C 1
ATOM 760 O O . LEU A 1 104 ? 12.538 8.890 9.365 1.00 86.06 104 LEU A O 1
ATOM 764 N N . GLY A 1 105 ? 10.648 9.078 10.567 1.00 83.81 105 GLY A N 1
ATOM 765 C CA . GLY A 1 105 ? 10.777 10.513 10.847 1.00 83.81 105 GLY A CA 1
ATOM 766 C C . GLY A 1 105 ? 10.155 11.431 9.788 1.00 83.81 105 GLY A C 1
ATOM 767 O O . GLY A 1 105 ? 10.006 12.618 10.052 1.00 83.81 105 GLY A O 1
ATOM 768 N N . SER A 1 106 ? 9.730 10.906 8.634 1.00 85.94 106 SER A N 1
ATOM 769 C CA . SER A 1 106 ? 8.906 11.650 7.677 1.00 85.94 106 SER A CA 1
ATOM 770 C C . SER A 1 106 ? 7.434 11.416 7.976 1.00 85.94 106 SER A C 1
ATOM 772 O O . SER A 1 106 ? 6.998 10.270 8.008 1.00 85.94 106 SER A O 1
ATOM 774 N N . ARG A 1 107 ? 6.644 12.481 8.135 1.00 84.81 107 ARG A N 1
ATOM 775 C CA . ARG A 1 107 ? 5.185 12.354 8.256 1.00 84.81 107 ARG A CA 1
ATOM 776 C C . ARG A 1 107 ? 4.550 11.881 6.947 1.00 84.81 107 ARG A C 1
ATOM 778 O O . ARG A 1 107 ? 3.698 11.000 6.974 1.00 84.81 107 ARG A O 1
ATOM 785 N N . GLN A 1 108 ? 5.003 12.417 5.815 1.00 85.19 108 GLN A N 1
ATOM 786 C CA . GLN A 1 108 ? 4.505 12.058 4.486 1.00 85.19 108 GLN A CA 1
ATOM 787 C C . GLN A 1 108 ? 4.684 10.563 4.179 1.00 85.19 108 GLN A C 1
ATOM 789 O O . GLN A 1 108 ? 3.779 9.932 3.643 1.00 85.19 108 GLN A O 1
ATOM 794 N N . TYR A 1 109 ? 5.837 9.992 4.528 1.00 90.69 109 TYR A N 1
ATOM 795 C CA . TYR A 1 109 ? 6.205 8.609 4.200 1.00 90.69 109 TYR A CA 1
ATOM 796 C C . TYR A 1 109 ? 6.233 7.688 5.428 1.00 90.69 109 TYR A C 1
ATOM 798 O O . TYR A 1 109 ? 6.892 6.643 5.401 1.00 90.69 109 TYR A O 1
ATOM 806 N N . ALA A 1 110 ? 5.554 8.080 6.507 1.00 91.50 110 ALA A N 1
ATOM 807 C CA . ALA A 1 110 ? 5.479 7.297 7.732 1.00 91.50 110 ALA A CA 1
ATOM 808 C C . ALA A 1 110 ? 4.702 5.985 7.517 1.00 91.50 110 ALA A C 1
ATOM 810 O O . ALA A 1 110 ? 3.760 5.944 6.719 1.00 91.50 110 ALA A O 1
ATOM 811 N N . PRO A 1 111 ? 5.052 4.924 8.263 1.00 95.31 111 PRO A N 1
ATOM 812 C CA . PRO A 1 111 ? 4.222 3.736 8.360 1.00 95.31 111 PRO A CA 1
ATOM 813 C C . PRO A 1 111 ? 3.015 4.028 9.266 1.00 95.31 111 PRO A C 1
ATOM 815 O O . PRO A 1 111 ? 3.180 4.321 10.452 1.00 95.31 111 PRO A O 1
ATOM 818 N N . ILE A 1 112 ? 1.803 3.998 8.710 1.00 95.44 112 ILE A N 1
ATOM 819 C CA . ILE A 1 112 ? 0.563 4.349 9.425 1.00 95.44 112 ILE A CA 1
ATOM 820 C C . ILE A 1 112 ? -0.569 3.423 8.976 1.00 95.44 112 ILE A C 1
ATOM 822 O O . ILE A 1 112 ? -0.729 3.168 7.785 1.00 95.44 112 ILE A O 1
ATOM 826 N N . VAL A 1 113 ? -1.387 2.958 9.914 1.00 96.88 113 VAL A N 1
ATOM 827 C CA . VAL A 1 113 ? -2.682 2.325 9.651 1.00 96.88 113 VAL A CA 1
ATOM 828 C C . VAL A 1 113 ? -3.778 3.340 9.960 1.00 96.88 113 VAL A C 1
ATOM 830 O O . VAL A 1 113 ? -3.904 3.783 11.102 1.00 96.88 113 VAL A O 1
ATOM 833 N N . PHE A 1 114 ? -4.556 3.716 8.947 1.00 95.88 114 PHE A N 1
ATOM 834 C CA . PHE A 1 114 ? -5.711 4.593 9.106 1.00 95.88 114 PHE A CA 1
ATOM 835 C C . PHE A 1 114 ? -6.965 3.738 9.280 1.00 95.88 114 PHE A C 1
ATOM 837 O O . PHE A 1 114 ? -7.441 3.127 8.322 1.00 95.88 114 PHE A O 1
ATOM 844 N N . ALA A 1 115 ? -7.459 3.676 10.511 1.00 95.56 115 ALA A N 1
ATOM 845 C CA . ALA A 1 115 ? -8.652 2.935 10.880 1.00 95.56 115 ALA A CA 1
ATOM 846 C C . ALA A 1 115 ? -9.904 3.791 10.647 1.00 95.56 115 ALA A C 1
ATOM 848 O O . ALA A 1 115 ? -10.031 4.880 11.209 1.00 95.56 115 ALA A O 1
ATOM 849 N N . ALA A 1 116 ? -10.849 3.286 9.858 1.00 92.31 116 ALA A N 1
ATOM 850 C CA . ALA A 1 116 ? -12.111 3.962 9.565 1.00 92.31 116 ALA A CA 1
ATOM 851 C C . ALA A 1 116 ? -13.161 3.779 10.678 1.00 92.31 116 ALA A C 1
ATOM 853 O O . ALA A 1 116 ? -14.208 4.425 10.658 1.00 92.31 116 ALA A O 1
ATOM 854 N N . SER A 1 117 ? -12.905 2.897 11.648 1.00 93.81 117 SER A N 1
ATOM 855 C CA . SER A 1 117 ? -13.792 2.621 12.782 1.00 93.81 117 SER A CA 1
ATOM 856 C C . SER A 1 117 ? -13.013 2.241 14.042 1.00 93.81 117 SER A C 1
ATOM 858 O O . SER A 1 117 ? -11.839 1.872 13.967 1.00 93.81 117 SER A O 1
ATOM 860 N N . ASP A 1 118 ? -13.681 2.285 15.196 1.00 94.44 118 ASP A N 1
ATOM 861 C CA . ASP A 1 118 ? -13.099 1.847 16.472 1.00 94.44 118 ASP A CA 1
ATOM 862 C C . ASP A 1 118 ? -12.715 0.358 16.441 1.00 94.44 118 ASP A C 1
ATOM 864 O O . ASP A 1 118 ? -11.657 -0.017 16.940 1.00 94.44 118 ASP A O 1
ATOM 868 N N . GLU A 1 119 ? -13.514 -0.483 15.774 1.00 95.00 119 GLU A N 1
ATOM 869 C CA . GLU A 1 119 ? -13.206 -1.906 15.581 1.00 95.00 119 GLU A CA 1
ATOM 870 C C . GLU A 1 119 ? -11.903 -2.097 14.786 1.00 95.00 119 GLU A C 1
ATOM 872 O O . GLU A 1 119 ? -11.027 -2.869 15.179 1.00 95.00 119 GLU A O 1
ATOM 877 N N . GLU A 1 120 ? -11.732 -1.364 13.681 1.00 95.50 120 GLU A N 1
ATOM 878 C CA . GLU A 1 120 ? -10.488 -1.402 12.905 1.00 95.50 120 GLU A CA 1
ATOM 879 C C . GLU A 1 120 ? -9.295 -0.868 13.701 1.00 95.50 120 GLU A C 1
ATOM 881 O O . GLU A 1 120 ? -8.188 -1.391 13.558 1.00 95.50 120 GLU A O 1
ATOM 886 N N . ALA A 1 121 ? -9.506 0.142 14.551 1.00 96.31 121 ALA A N 1
ATOM 887 C CA . ALA A 1 121 ? -8.460 0.704 15.398 1.00 96.31 121 ALA A CA 1
ATOM 888 C C . ALA A 1 121 ? -7.996 -0.311 16.451 1.00 96.31 121 ALA A C 1
ATOM 890 O O . ALA A 1 121 ? -6.792 -0.482 16.647 1.00 96.31 121 ALA A O 1
ATOM 891 N N . GLU A 1 122 ? -8.926 -1.036 17.078 1.00 97.69 122 GLU A N 1
ATOM 892 C CA . GLU A 1 122 ? -8.616 -2.119 18.016 1.00 97.69 122 GLU A CA 1
ATOM 893 C C . GLU A 1 122 ? -7.850 -3.257 17.333 1.00 97.69 122 GLU A C 1
ATOM 895 O O . GLU 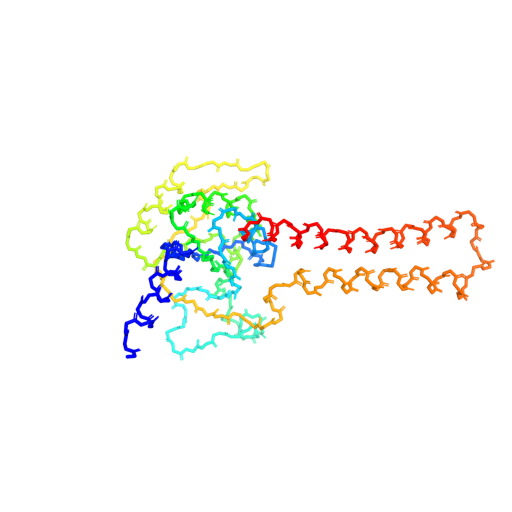A 1 122 ? -6.815 -3.698 17.841 1.00 97.69 122 GLU A O 1
ATOM 900 N N . ARG A 1 123 ? -8.302 -3.695 16.152 1.00 97.56 123 ARG A N 1
ATOM 901 C CA . ARG A 1 123 ? -7.629 -4.747 15.371 1.00 97.56 123 ARG A CA 1
ATOM 902 C C . ARG A 1 123 ? -6.233 -4.325 14.925 1.00 97.56 123 ARG A C 1
ATOM 904 O O . ARG A 1 123 ? -5.281 -5.086 15.089 1.00 97.56 123 ARG A O 1
ATOM 911 N N . ALA A 1 124 ? -6.084 -3.099 14.426 1.00 97.19 124 ALA A N 1
ATOM 912 C CA . ALA A 1 124 ? -4.788 -2.546 14.045 1.00 97.19 124 ALA A CA 1
ATOM 913 C C . ALA A 1 124 ? -3.847 -2.437 15.253 1.00 97.19 124 ALA A C 1
ATOM 915 O O . ALA A 1 124 ? -2.688 -2.840 15.170 1.00 97.19 124 ALA A O 1
ATOM 916 N N . ALA A 1 125 ? -4.337 -1.960 16.400 1.00 97.56 125 ALA A N 1
ATOM 917 C CA . ALA A 1 125 ? -3.545 -1.870 17.624 1.00 97.56 125 ALA A CA 1
ATOM 918 C C . ALA A 1 125 ? -3.106 -3.254 18.129 1.00 97.56 125 ALA A C 1
ATOM 920 O O . ALA A 1 125 ? -1.946 -3.432 18.509 1.00 97.56 125 ALA A O 1
ATOM 921 N N . ALA A 1 126 ? -3.997 -4.249 18.085 1.00 97.75 126 ALA A N 1
ATOM 922 C CA . ALA A 1 126 ? -3.666 -5.631 18.414 1.00 97.75 126 ALA A CA 1
ATOM 923 C C . ALA A 1 126 ? -2.591 -6.186 17.467 1.00 97.75 126 ALA A C 1
ATOM 925 O O . ALA A 1 126 ? -1.604 -6.765 17.925 1.00 97.75 126 ALA A O 1
ATOM 926 N N . TRP A 1 127 ? -2.725 -5.940 16.162 1.00 97.75 127 TRP A N 1
ATOM 927 C CA . TRP A 1 127 ? -1.745 -6.336 15.152 1.00 97.75 127 TRP A CA 1
ATOM 928 C C . TRP A 1 127 ? -0.361 -5.701 15.382 1.00 97.75 127 TRP A C 1
ATOM 930 O O . TRP A 1 127 ? 0.658 -6.396 15.344 1.00 97.75 127 TRP A O 1
ATOM 940 N N . VAL A 1 128 ? -0.307 -4.406 15.714 1.00 97.06 128 VAL A N 1
ATOM 941 C CA . VAL A 1 128 ? 0.935 -3.705 16.090 1.00 97.06 128 VAL A CA 1
ATOM 942 C C . VAL A 1 128 ? 1.547 -4.316 17.360 1.00 97.06 128 VAL A C 1
ATOM 944 O O . VAL A 1 128 ? 2.768 -4.492 17.447 1.00 97.06 128 VAL A O 1
ATOM 947 N N . ALA A 1 129 ? 0.714 -4.677 18.342 1.00 96.50 129 ALA A N 1
ATOM 948 C CA . ALA A 1 129 ? 1.147 -5.232 19.623 1.00 96.50 129 ALA A CA 1
ATOM 949 C C . ALA A 1 129 ? 1.775 -6.631 19.505 1.00 96.50 129 ALA A C 1
ATOM 951 O O . ALA A 1 129 ? 2.732 -6.915 20.238 1.00 96.50 129 ALA A O 1
ATOM 952 N N . ILE A 1 130 ? 1.310 -7.461 18.554 1.00 95.19 130 ILE A N 1
ATOM 953 C CA . ILE A 1 130 ? 1.943 -8.751 18.202 1.00 95.19 130 ILE A CA 1
ATOM 954 C C . ILE A 1 130 ? 3.438 -8.541 17.912 1.00 95.19 130 ILE A C 1
ATOM 956 O O . ILE A 1 130 ? 4.277 -9.353 18.306 1.00 95.19 130 ILE A O 1
ATOM 960 N N . GLY A 1 131 ? 3.790 -7.404 17.305 1.00 91.88 131 GLY A N 1
ATOM 961 C CA . GLY A 1 131 ? 5.159 -7.085 16.935 1.00 91.88 131 GLY A CA 1
ATOM 962 C C . GLY A 1 131 ? 5.650 -7.953 15.780 1.00 91.88 131 GLY A C 1
ATOM 963 O O . GLY A 1 131 ? 4.875 -8.535 15.032 1.00 91.88 131 GLY A O 1
ATOM 964 N N . GLY A 1 132 ? 6.964 -8.012 15.608 1.00 93.75 132 GLY A N 1
ATOM 965 C CA . GLY A 1 132 ? 7.583 -8.641 14.447 1.00 93.75 132 GLY A CA 1
ATOM 966 C C . GLY A 1 132 ? 8.517 -7.663 13.762 1.00 93.75 132 GLY A C 1
ATOM 967 O O . GLY A 1 132 ? 8.298 -6.449 13.788 1.00 93.75 132 GLY A O 1
ATOM 968 N N . LYS A 1 133 ? 9.586 -8.209 13.197 1.00 95.88 133 LYS A N 1
ATOM 969 C CA . LYS A 1 133 ? 10.690 -7.456 12.626 1.00 95.88 133 LYS A CA 1
ATOM 970 C C . LYS A 1 133 ? 11.108 -8.100 11.317 1.00 95.88 133 LYS A C 1
ATOM 972 O O . LYS A 1 133 ? 11.252 -9.318 11.260 1.00 95.88 133 LYS A O 1
ATOM 977 N N . ARG A 1 134 ? 11.287 -7.277 10.293 1.00 94.44 134 ARG A N 1
ATOM 978 C CA . ARG A 1 134 ? 11.869 -7.665 9.009 1.00 94.44 134 ARG A CA 1
ATOM 979 C C . ARG A 1 134 ? 13.393 -7.633 9.078 1.00 94.44 134 ARG A C 1
ATOM 981 O O . ARG A 1 134 ? 13.973 -6.944 9.918 1.00 94.44 134 ARG A O 1
ATOM 988 N N . ASP A 1 135 ? 14.036 -8.322 8.143 1.00 91.88 135 ASP A N 1
ATOM 989 C CA . ASP A 1 135 ? 15.500 -8.373 8.035 1.00 91.88 135 ASP A CA 1
ATOM 990 C C . ASP A 1 135 ? 16.132 -6.996 7.776 1.00 91.88 135 ASP A C 1
ATOM 992 O O . ASP A 1 135 ? 17.258 -6.736 8.195 1.00 91.88 135 ASP A O 1
ATOM 996 N N . ASP A 1 136 ? 15.391 -6.084 7.141 1.00 90.88 136 ASP A N 1
ATOM 997 C CA . ASP A 1 136 ? 15.799 -4.690 6.922 1.00 90.88 136 ASP A CA 1
ATOM 998 C C . ASP A 1 136 ? 15.615 -3.785 8.152 1.00 90.88 136 ASP A C 1
ATOM 1000 O O . ASP A 1 136 ? 15.932 -2.597 8.114 1.00 90.88 136 ASP A O 1
ATOM 1004 N N . GLY A 1 137 ? 15.130 -4.348 9.259 1.00 93.06 137 GLY A N 1
ATOM 1005 C CA . GLY A 1 137 ? 14.983 -3.666 10.533 1.00 93.06 137 GLY A CA 1
ATOM 1006 C C . GLY A 1 137 ? 13.629 -3.001 10.761 1.00 93.06 137 GLY A C 1
ATOM 1007 O O . GLY A 1 137 ? 13.426 -2.511 11.872 1.00 93.06 137 GLY A O 1
ATOM 1008 N N . LEU A 1 138 ? 12.711 -3.005 9.785 1.00 93.88 138 LEU A N 1
ATOM 1009 C CA . LEU A 1 138 ? 11.358 -2.476 9.974 1.00 93.88 138 LEU A CA 1
ATOM 1010 C C . LEU A 1 138 ? 10.574 -3.356 10.958 1.00 93.88 138 LEU A C 1
ATOM 1012 O O . LEU A 1 138 ? 10.484 -4.573 10.793 1.00 93.88 138 LEU A O 1
ATOM 1016 N N . GLU A 1 139 ? 9.977 -2.741 11.973 1.00 96.38 139 GLU A N 1
ATOM 1017 C CA . GLU A 1 139 ? 9.195 -3.417 13.007 1.00 96.38 139 GLU A CA 1
ATOM 1018 C C . GLU A 1 139 ? 7.717 -3.040 12.911 1.00 96.38 139 GLU A C 1
ATOM 1020 O O . GLU A 1 139 ? 7.382 -1.875 12.695 1.00 96.38 139 GLU A O 1
ATOM 1025 N N . ARG A 1 140 ? 6.808 -3.997 13.152 1.00 95.69 140 ARG A N 1
ATOM 1026 C CA . ARG A 1 140 ? 5.356 -3.714 13.171 1.00 95.69 140 ARG A CA 1
ATOM 1027 C C . ARG A 1 140 ? 5.005 -2.614 14.174 1.00 95.69 140 ARG A C 1
ATOM 1029 O O . ARG A 1 140 ? 4.141 -1.790 13.916 1.00 95.69 140 ARG A O 1
ATOM 1036 N N . ARG A 1 141 ? 5.755 -2.541 15.279 1.00 96.12 141 ARG A N 1
ATOM 1037 C CA . ARG A 1 141 ? 5.621 -1.521 16.336 1.00 96.12 141 ARG A CA 1
ATOM 1038 C C . ARG A 1 141 ? 5.893 -0.090 15.881 1.00 96.12 141 ARG A C 1
ATOM 1040 O O . ARG A 1 141 ? 5.587 0.837 16.620 1.00 96.12 141 ARG A O 1
ATOM 1047 N N . GLN A 1 142 ? 6.488 0.095 14.706 1.00 96.06 142 GLN A N 1
ATOM 1048 C CA . GLN A 1 142 ? 6.732 1.419 14.143 1.00 96.06 142 GLN A CA 1
ATOM 1049 C C . GLN A 1 142 ? 5.511 1.967 13.399 1.00 96.06 142 GLN A C 1
ATOM 1051 O O . GLN A 1 142 ? 5.481 3.164 13.134 1.00 96.06 142 GLN A O 1
ATOM 1056 N N . PHE A 1 143 ? 4.512 1.132 13.088 1.00 96.50 143 PHE A N 1
ATOM 1057 C CA . PHE A 1 143 ? 3.260 1.588 12.494 1.00 96.50 143 PHE A CA 1
ATOM 1058 C C . PHE A 1 143 ? 2.433 2.342 13.533 1.00 96.50 143 PHE A C 1
ATOM 1060 O O . PHE A 1 143 ? 2.063 1.789 14.570 1.00 96.50 143 PHE A O 1
ATOM 1067 N N . ALA A 1 144 ? 2.124 3.605 13.243 1.00 95.31 144 ALA A N 1
ATOM 1068 C CA . ALA A 1 144 ? 1.130 4.348 14.006 1.00 95.31 144 ALA A CA 1
ATOM 1069 C C . ALA A 1 144 ? -0.282 3.870 13.638 1.00 95.31 144 ALA A C 1
ATOM 1071 O O . ALA A 1 144 ? -0.513 3.443 12.509 1.00 95.31 144 ALA A O 1
ATOM 1072 N N . VAL A 1 145 ? -1.228 3.974 14.569 1.00 96.06 145 VAL A N 1
ATOM 1073 C CA . VAL A 1 145 ? -2.656 3.743 14.307 1.00 96.06 145 VAL A CA 1
ATOM 1074 C C . VAL A 1 145 ? -3.382 5.068 14.492 1.00 96.06 145 VAL A C 1
ATOM 1076 O O . VAL A 1 145 ? -3.279 5.684 15.552 1.00 96.06 145 VAL A O 1
ATOM 1079 N N . GLU A 1 146 ? -4.088 5.515 13.459 1.00 93.50 146 GLU A N 1
ATOM 1080 C CA . GLU A 1 146 ? -4.840 6.769 13.457 1.00 93.50 146 GLU A CA 1
ATOM 1081 C C . GLU A 1 146 ? -6.279 6.526 13.022 1.00 93.50 146 GLU A C 1
ATOM 1083 O O . GLU A 1 146 ? -6.518 5.849 12.027 1.00 93.50 146 GLU A O 1
ATOM 1088 N N . THR A 1 147 ? -7.241 7.105 13.734 1.00 92.50 147 THR A N 1
ATOM 1089 C CA . THR A 1 147 ? -8.659 6.957 13.395 1.00 92.50 147 THR A CA 1
ATOM 1090 C C . THR A 1 147 ? -9.083 8.043 12.408 1.00 92.50 147 THR A C 1
ATOM 1092 O O . THR A 1 147 ? -9.144 9.222 12.762 1.00 92.50 147 THR A O 1
ATOM 1095 N N . THR A 1 148 ? -9.361 7.660 11.163 1.00 88.38 1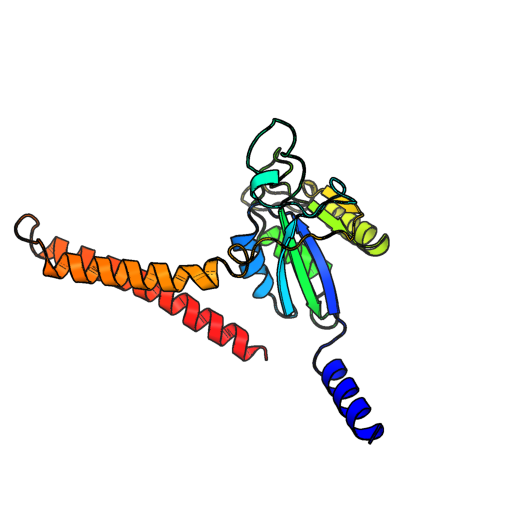48 T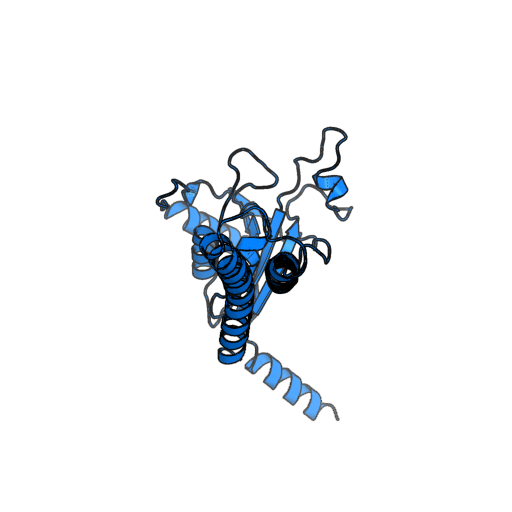HR A N 1
ATOM 1096 C CA . THR A 1 148 ? -9.934 8.521 10.120 1.00 88.38 148 THR A CA 1
ATOM 1097 C C . THR A 1 148 ? -10.440 7.672 8.954 1.00 88.38 148 THR A C 1
ATOM 1099 O O . THR A 1 148 ? -9.791 6.714 8.541 1.00 88.38 148 THR A O 1
ATOM 1102 N N . ASP A 1 149 ? -11.580 8.053 8.388 1.00 85.94 149 ASP A N 1
ATOM 1103 C CA . ASP A 1 149 ? -12.106 7.526 7.125 1.00 85.94 149 ASP A CA 1
ATOM 1104 C C . ASP A 1 149 ? -11.788 8.447 5.928 1.00 85.94 149 ASP A C 1
ATOM 1106 O O . ASP A 1 149 ? -12.036 8.099 4.768 1.00 85.94 149 ASP A O 1
ATOM 1110 N N . THR A 1 150 ? -11.205 9.620 6.193 1.00 86.25 150 THR A N 1
ATOM 1111 C CA . THR A 1 150 ? -10.892 10.625 5.182 1.00 86.25 150 THR A CA 1
ATOM 1112 C C . THR A 1 150 ? -9.781 10.134 4.264 1.00 86.25 150 THR A C 1
ATOM 1114 O O . THR A 1 150 ? -8.624 9.990 4.663 1.00 86.25 150 THR A O 1
ATOM 1117 N N . PHE A 1 151 ? -10.125 9.963 2.989 1.00 88.88 151 PHE A N 1
ATOM 1118 C CA . PHE A 1 151 ? -9.190 9.592 1.937 1.00 88.88 151 PHE A CA 1
ATOM 1119 C C . PHE A 1 151 ? -9.362 10.491 0.714 1.00 88.88 151 PHE A C 1
ATOM 1121 O O . PHE A 1 151 ? -10.424 10.545 0.088 1.00 88.88 151 PHE A O 1
ATOM 1128 N N . TRP A 1 152 ? -8.274 11.141 0.320 1.00 87.25 152 TRP A N 1
ATOM 1129 C CA . TRP A 1 152 ? -8.200 11.984 -0.861 1.00 87.25 152 TRP A CA 1
ATOM 1130 C C . TRP A 1 152 ? -7.500 11.235 -1.987 1.00 87.25 152 TRP A C 1
ATOM 1132 O O . TRP A 1 152 ? -6.331 10.874 -1.880 1.00 87.25 152 TRP A O 1
ATOM 1142 N N . LEU A 1 153 ? -8.206 11.010 -3.094 1.00 90.00 153 LEU A N 1
ATOM 1143 C CA . LEU A 1 153 ? -7.634 10.325 -4.251 1.00 90.00 153 LEU A CA 1
ATOM 1144 C C . LEU A 1 153 ? -6.508 11.164 -4.878 1.00 90.00 153 LEU A C 1
ATOM 1146 O O . LEU A 1 153 ? -6.743 12.309 -5.280 1.00 90.00 153 LEU A O 1
ATOM 1150 N N . ALA A 1 154 ? -5.326 10.560 -5.017 1.00 86.25 154 ALA A N 1
ATOM 1151 C CA . ALA A 1 154 ? -4.195 11.174 -5.699 1.00 86.25 154 ALA A CA 1
ATOM 1152 C C . ALA A 1 154 ? -4.433 11.260 -7.212 1.00 86.25 154 ALA A C 1
ATOM 1154 O O . ALA A 1 154 ? -5.281 10.575 -7.796 1.00 86.25 154 ALA A O 1
ATOM 1155 N N . GLU A 1 155 ? -3.644 12.100 -7.861 1.00 84.38 155 GLU A N 1
ATOM 1156 C CA . GLU A 1 155 ? -3.703 12.390 -9.282 1.00 84.38 155 GLU A CA 1
ATOM 1157 C C . GLU A 1 155 ? -3.582 11.125 -10.147 1.00 84.38 155 GLU A C 1
ATOM 1159 O O . GLU A 1 155 ? -2.916 10.145 -9.805 1.00 84.38 155 GLU A O 1
ATOM 1164 N N . GLY A 1 156 ? -4.204 11.152 -11.330 1.00 82.38 156 GLY A N 1
ATOM 1165 C CA . GLY A 1 156 ? -4.297 9.981 -12.210 1.00 82.38 156 GLY A CA 1
ATOM 1166 C C . GLY A 1 156 ? -2.952 9.422 -12.693 1.00 82.38 156 GLY A C 1
ATOM 1167 O O . GLY A 1 156 ? -2.884 8.257 -13.091 1.00 82.38 156 GLY A O 1
ATOM 1168 N N . TYR A 1 157 ? -1.878 10.215 -12.652 1.00 81.19 157 TYR A N 1
ATOM 1169 C CA . TYR A 1 157 ? -0.534 9.750 -12.999 1.00 81.19 157 TYR A CA 1
ATOM 1170 C C . TYR A 1 157 ? 0.124 8.923 -11.881 1.00 81.19 157 TYR A C 1
ATOM 1172 O O . TYR A 1 157 ? 1.027 8.146 -12.180 1.00 81.19 157 TYR A O 1
ATOM 1180 N N . HIS A 1 158 ? -0.330 9.044 -10.627 1.00 85.88 158 HIS A N 1
ATOM 1181 C CA . HIS A 1 158 ? 0.142 8.212 -9.515 1.00 85.88 158 HIS A CA 1
ATOM 1182 C C . HIS A 1 158 ? -0.531 6.835 -9.477 1.00 85.88 158 HIS A C 1
ATOM 1184 O O . HIS A 1 158 ? 0.047 5.888 -8.944 1.00 85.88 158 HIS A O 1
ATOM 1190 N N . GLN A 1 159 ? -1.738 6.717 -10.034 1.00 88.88 159 GLN A N 1
ATOM 1191 C CA . GLN A 1 159 ? -2.477 5.455 -10.084 1.00 88.88 159 GLN A CA 1
ATOM 1192 C C . GLN A 1 159 ? -1.806 4.488 -11.061 1.00 88.88 159 GLN A C 1
ATOM 1194 O O . GLN A 1 159 ? -1.443 4.909 -12.163 1.00 88.88 159 GLN A O 1
ATOM 1199 N N . GLU A 1 160 ? -1.688 3.209 -10.694 1.00 87.12 160 GLU A N 1
ATOM 1200 C CA . GLU A 1 160 ? -1.151 2.149 -11.568 1.00 87.12 160 GLU A CA 1
ATOM 1201 C C . GLU A 1 160 ? 0.206 2.531 -12.198 1.00 87.12 160 GLU A C 1
ATOM 1203 O O . GLU A 1 160 ? 0.470 2.264 -13.374 1.00 87.12 160 GLU A O 1
ATOM 1208 N N . TYR A 1 161 ? 1.059 3.231 -11.438 1.00 86.88 161 TYR A N 1
ATOM 1209 C CA . TYR A 1 161 ? 2.268 3.867 -11.967 1.00 86.88 161 TYR A CA 1
ATOM 1210 C C . TYR A 1 161 ? 3.157 2.871 -12.724 1.00 86.88 161 TYR A C 1
ATOM 1212 O O . TYR A 1 161 ? 3.450 3.065 -13.907 1.00 86.88 161 TYR A O 1
ATOM 1220 N N . TRP A 1 162 ? 3.531 1.760 -12.086 1.00 84.44 162 TRP A N 1
ATOM 1221 C CA . TRP A 1 162 ? 4.399 0.758 -12.707 1.00 84.44 162 TRP A CA 1
ATOM 1222 C C . TRP A 1 162 ? 3.730 0.021 -13.862 1.00 84.44 162 TRP A C 1
ATOM 1224 O O . TRP A 1 162 ? 4.380 -0.213 -14.882 1.00 84.44 162 TRP A O 1
ATOM 1234 N N . GLN A 1 163 ? 2.419 -0.213 -13.794 1.00 84.81 163 GLN A N 1
ATOM 1235 C CA . GLN A 1 163 ? 1.668 -0.760 -14.921 1.00 84.81 163 GLN A CA 1
ATOM 1236 C C . GLN A 1 163 ? 1.678 0.201 -16.118 1.00 84.81 163 GLN A C 1
ATOM 1238 O O . GLN A 1 163 ? 1.716 -0.237 -17.262 1.00 84.81 163 GLN A O 1
ATOM 1243 N N . LYS A 1 164 ? 1.701 1.520 -15.918 1.00 82.81 164 LYS A N 1
ATOM 1244 C CA . LYS A 1 164 ? 1.797 2.486 -17.026 1.00 82.81 164 LYS A CA 1
ATOM 1245 C C . LYS A 1 164 ? 3.221 2.620 -17.565 1.00 82.81 164 LYS A C 1
ATOM 1247 O O . LYS A 1 164 ? 3.395 2.752 -18.778 1.00 82.81 164 LYS A O 1
ATOM 1252 N N . TRP A 1 165 ? 4.231 2.600 -16.694 1.00 83.12 165 TRP A N 1
ATOM 1253 C CA . TRP A 1 165 ? 5.608 2.954 -17.052 1.00 83.12 165 TRP A CA 1
ATOM 1254 C C . TRP A 1 165 ? 6.513 1.774 -17.418 1.00 83.12 165 TRP A C 1
ATOM 1256 O O . TRP A 1 165 ? 7.302 1.929 -18.349 1.00 83.12 165 TRP A O 1
ATOM 1266 N N . ARG A 1 166 ? 6.365 0.585 -16.809 1.00 84.75 166 ARG A N 1
ATOM 1267 C CA . ARG A 1 166 ? 7.119 -0.629 -17.199 1.00 84.75 166 ARG A CA 1
ATOM 1268 C C . ARG A 1 166 ? 7.109 -0.901 -18.713 1.00 84.75 166 ARG A C 1
ATOM 1270 O O . ARG A 1 166 ? 8.195 -1.011 -19.277 1.00 84.75 166 ARG A O 1
ATOM 1277 N N . PRO A 1 167 ? 5.959 -0.930 -19.428 1.00 81.56 167 PRO A N 1
ATOM 1278 C CA . PRO A 1 167 ? 5.964 -1.163 -20.880 1.00 81.56 167 PRO A CA 1
ATOM 1279 C C . PRO A 1 167 ? 6.608 -0.017 -21.675 1.00 81.56 167 PRO A C 1
ATOM 1281 O O . PRO A 1 167 ? 7.140 -0.238 -22.759 1.00 81.56 167 PRO A O 1
ATOM 1284 N N . ARG A 1 168 ? 6.564 1.218 -21.158 1.00 81.81 168 ARG A N 1
ATOM 1285 C CA . ARG A 1 168 ? 7.170 2.383 -21.817 1.00 81.81 168 ARG A CA 1
ATOM 1286 C C . ARG A 1 168 ? 8.686 2.333 -21.705 1.00 81.81 168 ARG A C 1
ATOM 1288 O O . ARG A 1 168 ? 9.367 2.551 -22.700 1.00 81.81 168 ARG A O 1
ATOM 1295 N N . TYR A 1 169 ? 9.204 2.004 -20.523 1.00 81.31 169 TYR A N 1
ATOM 1296 C CA . TYR A 1 169 ? 10.631 1.775 -20.323 1.00 81.31 169 TYR A CA 1
ATOM 1297 C C . TYR A 1 169 ? 11.111 0.567 -21.120 1.00 81.31 169 TYR A C 1
ATOM 1299 O O . TYR A 1 169 ? 12.127 0.674 -21.796 1.00 81.31 169 TYR A O 1
ATOM 1307 N N . ALA A 1 170 ? 10.344 -0.526 -21.136 1.00 80.62 170 ALA A N 1
ATOM 1308 C CA . ALA A 1 170 ? 10.612 -1.685 -21.983 1.00 80.62 170 ALA A CA 1
ATOM 1309 C C . ALA A 1 170 ? 10.813 -1.291 -23.455 1.00 80.62 170 ALA A C 1
ATOM 1311 O O . ALA A 1 170 ? 11.835 -1.618 -24.059 1.00 80.62 170 ALA A O 1
ATOM 1312 N N . ALA A 1 171 ? 9.862 -0.535 -24.013 1.00 79.06 171 ALA A N 1
ATOM 1313 C CA . ALA A 1 171 ? 9.931 -0.052 -25.386 1.00 79.06 171 ALA A CA 1
ATOM 1314 C C . ALA A 1 171 ? 11.112 0.905 -25.606 1.00 79.06 171 ALA A C 1
ATOM 1316 O O . ALA A 1 171 ? 11.821 0.775 -26.600 1.00 79.06 171 ALA A O 1
ATOM 1317 N N . LEU A 1 172 ? 11.359 1.834 -24.678 1.00 78.12 172 LEU A N 1
ATOM 1318 C CA . LEU A 1 172 ? 12.482 2.767 -24.767 1.00 78.12 172 LEU A CA 1
ATOM 1319 C C . LEU A 1 172 ? 13.829 2.034 -24.761 1.00 78.12 172 LEU A C 1
ATOM 1321 O O . LEU A 1 172 ? 14.662 2.308 -25.618 1.00 78.12 172 LEU A O 1
ATOM 1325 N N . PHE A 1 173 ? 14.042 1.088 -23.842 1.00 78.25 173 PHE A N 1
ATOM 1326 C CA . PHE A 1 173 ? 15.280 0.307 -23.777 1.00 78.25 173 PHE A CA 1
ATOM 1327 C C . PHE A 1 173 ? 15.478 -0.554 -25.025 1.00 78.25 173 PHE A C 1
ATOM 1329 O O . PHE A 1 173 ? 16.589 -0.612 -25.551 1.00 78.25 173 PHE A O 1
ATOM 1336 N N . ALA A 1 174 ? 14.404 -1.149 -25.553 1.00 76.62 174 ALA A N 1
ATOM 1337 C CA . ALA A 1 174 ? 14.458 -1.876 -26.816 1.00 76.62 174 ALA A CA 1
ATOM 1338 C C . ALA A 1 174 ? 14.834 -0.955 -27.993 1.00 76.62 174 ALA A C 1
ATOM 1340 O O . ALA A 1 174 ? 15.712 -1.300 -28.781 1.00 76.62 174 ALA A O 1
ATOM 1341 N N . LEU A 1 175 ? 14.229 0.235 -28.090 1.00 70.56 175 LEU A N 1
ATOM 1342 C CA . LEU A 1 175 ? 14.514 1.209 -29.150 1.00 70.56 175 LEU A CA 1
ATOM 1343 C C . LEU A 1 175 ? 15.932 1.780 -29.060 1.00 70.56 175 LEU A C 1
ATOM 1345 O O . LEU A 1 175 ? 16.607 1.867 -30.080 1.00 70.56 175 LEU A O 1
ATOM 1349 N N . VAL A 1 176 ? 16.409 2.125 -27.860 1.00 71.38 176 VAL A N 1
ATOM 1350 C CA . VAL A 1 176 ? 17.795 2.575 -27.648 1.00 71.38 176 VAL A CA 1
ATOM 1351 C C . VAL A 1 176 ? 18.777 1.465 -28.016 1.00 71.38 176 VAL A C 1
ATOM 1353 O O . VAL A 1 176 ? 19.760 1.738 -28.700 1.00 71.38 176 VAL A O 1
ATOM 1356 N N . GLY A 1 177 ? 18.493 0.214 -27.635 1.00 69.38 177 GLY A N 1
ATOM 1357 C CA . GLY A 1 177 ? 19.298 -0.942 -28.034 1.00 69.38 177 GLY A CA 1
ATOM 1358 C C . GLY A 1 177 ? 19.390 -1.099 -29.557 1.00 69.38 177 GLY A C 1
ATOM 1359 O O . GLY A 1 177 ? 20.484 -1.295 -30.086 1.00 69.38 177 GLY A O 1
ATOM 1360 N N . LEU A 1 178 ? 18.263 -0.949 -30.263 1.00 69.19 178 LEU A N 1
ATOM 1361 C CA . LEU A 1 178 ? 18.199 -1.009 -31.729 1.00 69.19 178 LEU A CA 1
ATOM 1362 C C . LEU A 1 178 ? 18.909 0.176 -32.404 1.00 69.19 178 LEU A C 1
ATOM 1364 O O . LEU A 1 178 ? 19.668 -0.024 -33.346 1.00 69.19 178 LEU A O 1
ATOM 1368 N N . GLN A 1 179 ? 18.707 1.405 -31.925 1.00 62.72 179 GLN A N 1
ATOM 1369 C CA . GLN A 1 179 ? 19.320 2.602 -32.511 1.00 62.72 179 GLN A CA 1
ATOM 1370 C C . GLN A 1 179 ? 20.833 2.667 -32.264 1.00 62.72 179 GLN A C 1
ATOM 1372 O O . GLN A 1 179 ? 21.579 3.166 -33.112 1.00 62.72 179 GLN A O 1
ATOM 1377 N N . TYR A 1 180 ? 21.307 2.154 -31.127 1.00 59.59 180 TYR A N 1
ATOM 1378 C CA . TYR A 1 180 ? 22.738 2.004 -30.874 1.00 59.59 180 TYR A CA 1
ATOM 1379 C C . TYR A 1 180 ? 23.388 1.043 -31.880 1.00 59.59 180 TYR A C 1
ATOM 1381 O O . TYR A 1 180 ? 24.469 1.338 -32.384 1.00 59.59 180 TYR A O 1
ATOM 1389 N N . ALA A 1 181 ? 22.692 -0.039 -32.252 1.00 59.81 181 ALA A N 1
ATOM 1390 C CA . ALA A 1 181 ? 23.156 -0.967 -33.284 1.00 59.81 181 ALA A CA 1
ATOM 1391 C C . ALA A 1 181 ? 23.237 -0.334 -34.687 1.00 59.81 181 ALA A C 1
ATOM 1393 O O . ALA A 1 181 ? 24.054 -0.765 -35.495 1.00 59.81 181 ALA A O 1
ATOM 1394 N N . ASP A 1 182 ? 22.413 0.680 -34.971 1.00 58.62 182 ASP A N 1
ATOM 1395 C CA . ASP A 1 182 ? 22.304 1.299 -36.300 1.00 58.62 182 ASP A CA 1
ATOM 1396 C C . ASP A 1 182 ? 23.225 2.523 -36.497 1.00 58.62 182 ASP A C 1
ATOM 1398 O O . ASP A 1 182 ? 23.657 2.803 -37.612 1.00 58.62 182 ASP A O 1
ATOM 1402 N N . SER A 1 183 ? 23.553 3.280 -35.436 1.00 54.69 183 SER A N 1
ATOM 1403 C CA . SER A 1 183 ? 24.059 4.657 -35.612 1.00 54.69 183 SER A CA 1
ATOM 1404 C C . SER A 1 183 ? 25.561 4.916 -35.399 1.00 54.69 183 SER A C 1
ATOM 1406 O O . SER A 1 183 ? 26.065 5.848 -36.031 1.00 54.69 183 SER A O 1
ATOM 1408 N N . LYS A 1 184 ? 26.316 4.168 -34.573 1.00 54.84 184 LYS A N 1
ATOM 1409 C CA . LYS A 1 184 ? 27.764 4.430 -34.341 1.00 54.84 184 LYS A CA 1
ATOM 1410 C C . LYS A 1 184 ? 28.499 3.246 -33.683 1.00 54.84 184 LYS A C 1
ATOM 1412 O O . LYS A 1 184 ? 28.565 3.192 -32.458 1.00 54.84 184 LYS A O 1
ATOM 1417 N N . LEU A 1 185 ? 29.150 2.380 -34.464 1.00 47.69 185 LEU A N 1
ATOM 1418 C CA . LEU A 1 185 ? 30.024 1.308 -33.948 1.00 47.69 185 LEU A CA 1
ATOM 1419 C C . LEU A 1 185 ? 31.332 1.167 -34.744 1.00 47.69 185 LEU A C 1
ATOM 1421 O O . LEU A 1 185 ? 31.653 0.102 -35.251 1.00 47.69 185 LEU A O 1
ATOM 1425 N N . ASP A 1 186 ? 32.108 2.249 -34.832 1.00 52.59 186 ASP A N 1
ATOM 1426 C CA . ASP A 1 186 ? 33.479 2.192 -35.380 1.00 52.59 186 ASP A CA 1
ATOM 1427 C C . ASP A 1 186 ? 34.571 2.307 -34.289 1.00 52.59 186 ASP A C 1
ATOM 1429 O O . ASP A 1 186 ? 35.759 2.274 -34.603 1.00 52.59 186 ASP A O 1
ATOM 1433 N N . PHE A 1 187 ? 34.208 2.476 -33.006 1.00 50.53 187 PHE A N 1
ATOM 1434 C CA . PHE A 1 187 ? 35.163 2.776 -31.917 1.00 50.53 187 PHE A CA 1
ATOM 1435 C C . PHE A 1 187 ? 35.278 1.696 -30.823 1.00 50.53 187 PHE A C 1
ATOM 1437 O O . PHE A 1 187 ? 36.267 1.673 -30.091 1.00 50.53 187 PHE A O 1
ATOM 1444 N N . LEU A 1 188 ? 34.307 0.790 -30.698 1.00 48.91 188 LEU A N 1
ATOM 1445 C CA . LEU A 1 188 ? 34.356 -0.338 -29.762 1.00 48.91 188 LEU A CA 1
ATOM 1446 C C . LEU A 1 188 ? 34.705 -1.637 -30.510 1.00 48.91 188 LEU A C 1
ATOM 1448 O O . LEU A 1 188 ? 34.457 -1.746 -31.711 1.00 48.91 188 LEU A O 1
ATOM 1452 N N . PRO A 1 189 ? 35.337 -2.624 -29.847 1.00 54.78 189 PRO A N 1
ATOM 1453 C CA . PRO A 1 189 ? 35.585 -3.916 -30.467 1.00 54.78 189 PRO A CA 1
ATOM 1454 C C . PRO A 1 189 ? 34.243 -4.633 -30.736 1.00 54.78 189 PRO A C 1
ATOM 1456 O O . PRO A 1 189 ? 33.421 -4.704 -29.821 1.00 54.78 189 PRO A O 1
ATOM 1459 N N . PRO A 1 190 ? 34.053 -5.274 -31.908 1.00 56.62 190 PRO A N 1
ATOM 1460 C CA . PRO A 1 190 ? 32.763 -5.814 -32.378 1.00 56.62 190 PRO A CA 1
ATOM 1461 C C . PRO A 1 190 ? 32.001 -6.726 -31.397 1.00 56.62 190 PRO A C 1
ATOM 1463 O O . PRO A 1 190 ? 30.784 -6.876 -31.476 1.00 56.62 190 PRO A O 1
ATOM 1466 N N . ALA A 1 191 ? 32.716 -7.376 -30.476 1.00 54.88 191 ALA A N 1
ATOM 1467 C CA . ALA A 1 191 ? 32.142 -8.277 -29.479 1.00 54.88 191 ALA A CA 1
ATOM 1468 C C . ALA A 1 191 ? 31.482 -7.550 -28.289 1.00 54.88 191 ALA A C 1
ATOM 1470 O O . ALA A 1 191 ? 30.565 -8.100 -27.682 1.00 54.88 191 ALA A O 1
ATOM 1471 N N . ALA A 1 192 ? 31.924 -6.334 -27.950 1.00 54.16 192 ALA A N 1
ATOM 1472 C CA . ALA A 1 192 ? 31.317 -5.532 -26.884 1.00 54.16 192 ALA A CA 1
ATOM 1473 C C . ALA A 1 192 ? 29.958 -4.952 -27.319 1.00 54.16 192 ALA A C 1
ATOM 1475 O O . ALA A 1 192 ? 29.044 -4.806 -26.508 1.00 54.16 192 ALA A O 1
ATOM 1476 N N . ASP A 1 193 ? 29.806 -4.708 -28.616 1.00 57.72 193 ASP A N 1
ATOM 1477 C CA . ASP A 1 193 ? 28.663 -4.011 -29.198 1.00 57.72 193 ASP A CA 1
ATOM 1478 C C . ASP A 1 193 ? 27.414 -4.883 -29.278 1.00 57.72 193 ASP A C 1
ATOM 1480 O O . ASP A 1 193 ? 26.336 -4.501 -28.817 1.00 57.72 193 ASP A O 1
ATOM 1484 N N . ALA A 1 194 ? 27.578 -6.109 -29.777 1.00 60.78 194 ALA A N 1
ATOM 1485 C CA . ALA A 1 194 ? 26.506 -7.096 -29.801 1.00 60.78 194 ALA A CA 1
ATOM 1486 C C . ALA A 1 194 ? 26.031 -7.445 -28.380 1.00 60.78 194 ALA A C 1
ATOM 1488 O O . ALA A 1 194 ? 24.836 -7.642 -28.161 1.00 60.78 194 ALA A O 1
ATOM 1489 N N . ALA A 1 195 ? 26.947 -7.478 -27.406 1.00 63.38 195 ALA A N 1
ATOM 1490 C CA . ALA A 1 195 ? 26.628 -7.786 -26.017 1.00 63.38 195 ALA A CA 1
ATOM 1491 C C . ALA A 1 195 ? 25.818 -6.667 -25.340 1.00 63.38 195 ALA A C 1
ATOM 1493 O O . ALA A 1 195 ? 24.816 -6.957 -24.687 1.00 63.38 195 ALA A O 1
ATOM 1494 N N . CYS A 1 196 ? 26.195 -5.397 -25.528 1.00 62.62 196 CYS A N 1
ATOM 1495 C CA . CYS A 1 196 ? 25.469 -4.253 -24.967 1.00 62.62 196 CYS A CA 1
ATOM 1496 C C . CYS A 1 196 ? 24.071 -4.085 -25.584 1.00 62.62 196 CYS A C 1
ATOM 1498 O O . CYS A 1 196 ? 23.100 -3.881 -24.851 1.00 62.62 196 CYS A O 1
ATOM 1500 N N . THR A 1 197 ? 23.937 -4.231 -26.907 1.00 64.94 197 THR A N 1
ATOM 1501 C CA . THR A 1 197 ? 22.631 -4.197 -27.587 1.00 64.94 197 THR A CA 1
ATOM 1502 C C . THR A 1 197 ? 21.747 -5.365 -27.163 1.00 64.94 197 THR A C 1
ATOM 1504 O O . THR A 1 197 ? 20.584 -5.151 -26.817 1.00 64.94 197 THR A O 1
ATOM 1507 N N . ALA A 1 198 ? 22.284 -6.589 -27.140 1.00 66.44 198 ALA A N 1
ATOM 1508 C CA . ALA A 1 198 ? 21.533 -7.752 -26.680 1.00 66.44 198 ALA A CA 1
ATOM 1509 C C . ALA A 1 198 ? 21.076 -7.568 -25.230 1.00 66.44 198 ALA A C 1
ATOM 1511 O O . ALA A 1 198 ? 19.929 -7.862 -24.918 1.00 66.44 198 ALA A O 1
ATOM 1512 N N . LEU A 1 199 ? 21.924 -7.009 -24.360 1.00 70.44 199 LEU A N 1
ATOM 1513 C CA . LEU A 1 199 ? 21.567 -6.736 -22.972 1.00 70.44 199 LEU A CA 1
ATOM 1514 C C . LEU A 1 199 ? 20.436 -5.705 -22.858 1.00 70.44 199 LEU A C 1
ATOM 1516 O O . LEU A 1 199 ? 19.471 -5.961 -22.146 1.00 70.44 199 LEU A O 1
ATOM 1520 N N . ALA A 1 200 ? 20.505 -4.578 -23.571 1.00 68.62 200 ALA A N 1
ATOM 1521 C CA . ALA A 1 200 ? 19.460 -3.551 -23.531 1.00 68.62 200 ALA A CA 1
ATOM 1522 C C . ALA A 1 200 ? 18.113 -4.062 -24.075 1.00 68.62 200 ALA A C 1
ATOM 1524 O O . ALA A 1 200 ? 17.066 -3.810 -23.475 1.00 68.62 200 ALA A O 1
ATOM 1525 N N . VAL A 1 201 ? 18.136 -4.832 -25.169 1.00 70.81 201 VAL A N 1
ATOM 1526 C CA . VAL A 1 201 ? 16.939 -5.474 -25.730 1.00 70.81 201 VAL A CA 1
ATOM 1527 C C . VAL A 1 201 ? 16.391 -6.533 -24.774 1.00 70.81 201 VAL A C 1
ATOM 1529 O O . VAL A 1 201 ? 15.190 -6.545 -24.521 1.00 70.81 201 VAL A O 1
ATOM 1532 N N . CYS A 1 202 ? 17.245 -7.376 -24.187 1.00 71.81 202 CYS A N 1
ATOM 1533 C CA . CYS A 1 202 ? 16.839 -8.356 -23.180 1.00 71.81 202 CYS A CA 1
ATOM 1534 C C . CYS A 1 202 ? 16.220 -7.678 -21.955 1.00 71.81 202 CYS A C 1
ATOM 1536 O O . CYS A 1 202 ? 15.161 -8.107 -21.517 1.00 71.81 202 CYS A O 1
ATOM 1538 N N . ILE A 1 203 ? 16.810 -6.595 -21.441 1.00 75.00 203 ILE A N 1
ATOM 1539 C CA . ILE A 1 203 ? 16.238 -5.808 -20.339 1.00 75.00 203 ILE A CA 1
ATOM 1540 C C . ILE A 1 203 ? 14.867 -5.255 -20.739 1.00 75.00 203 ILE A C 1
ATOM 1542 O O . ILE A 1 203 ? 13.902 -5.414 -19.994 1.00 75.00 203 ILE A O 1
ATOM 1546 N N . GLY A 1 204 ? 14.748 -4.664 -21.931 1.00 72.50 204 GLY A N 1
ATOM 1547 C CA . GLY A 1 204 ? 13.469 -4.172 -22.437 1.00 72.50 204 GLY A CA 1
ATOM 1548 C C . GLY A 1 204 ? 12.405 -5.274 -22.513 1.00 72.50 204 GLY A C 1
ATOM 1549 O O . GLY A 1 204 ? 11.292 -5.107 -22.020 1.00 72.50 204 GLY A O 1
ATOM 1550 N N . LEU A 1 205 ? 12.762 -6.437 -23.057 1.00 73.06 205 LEU A N 1
ATOM 1551 C CA . LEU A 1 205 ? 11.875 -7.596 -23.146 1.00 73.06 205 LEU A CA 1
ATOM 1552 C C . LEU A 1 205 ? 11.541 -8.201 -21.776 1.00 73.06 205 LEU A C 1
ATOM 1554 O O . LEU A 1 205 ? 10.421 -8.667 -21.604 1.00 73.06 205 LEU A O 1
ATOM 1558 N N . LEU A 1 206 ? 12.450 -8.159 -20.797 1.00 73.75 206 LEU A N 1
ATOM 1559 C CA . LEU A 1 206 ? 12.191 -8.604 -19.422 1.00 73.75 206 LEU A CA 1
ATOM 1560 C C . LEU A 1 206 ? 11.111 -7.743 -18.759 1.00 73.75 206 LEU A C 1
ATOM 1562 O O . LEU A 1 206 ? 10.141 -8.285 -18.234 1.00 73.75 206 LEU A O 1
ATOM 1566 N N . PHE A 1 207 ? 11.211 -6.414 -18.867 1.00 73.25 207 PHE A N 1
ATOM 1567 C CA . PHE A 1 207 ? 10.173 -5.505 -18.364 1.00 73.25 207 PHE A CA 1
ATOM 1568 C C . PHE A 1 207 ? 8.819 -5.708 -19.062 1.00 73.25 207 PHE A C 1
ATOM 1570 O O . PHE A 1 207 ? 7.766 -5.515 -18.450 1.00 73.25 207 PHE A O 1
ATOM 1577 N N . LEU A 1 208 ? 8.825 -6.103 -20.339 1.00 71.69 208 LEU A N 1
ATOM 1578 C CA . LEU A 1 208 ? 7.604 -6.453 -21.065 1.00 71.69 208 LEU A CA 1
ATOM 1579 C C . LEU A 1 208 ? 7.044 -7.815 -20.621 1.00 71.69 208 LEU A C 1
ATOM 1581 O O . LEU A 1 208 ? 5.834 -7.953 -20.455 1.00 71.69 208 LEU A O 1
ATOM 1585 N N . GLY A 1 209 ? 7.918 -8.800 -20.414 1.00 68.50 209 GLY A N 1
ATOM 1586 C CA . GLY A 1 209 ? 7.580 -10.148 -19.965 1.00 68.50 209 GLY A CA 1
ATOM 1587 C C . GLY A 1 209 ? 6.954 -10.159 -18.574 1.00 68.50 209 GLY A C 1
ATOM 1588 O O . GLY A 1 209 ? 5.921 -10.799 -18.395 1.00 68.50 209 GLY A O 1
ATOM 1589 N N . GLU A 1 210 ? 7.495 -9.381 -17.628 1.00 69.75 210 GLU A N 1
ATOM 1590 C CA . GLU A 1 210 ? 6.879 -9.179 -16.306 1.00 69.75 210 GLU A CA 1
ATOM 1591 C C . GLU A 1 210 ? 5.426 -8.709 -16.426 1.00 69.75 210 GLU A C 1
ATOM 1593 O O . GLU A 1 210 ? 4.554 -9.251 -15.759 1.00 69.75 210 GLU A O 1
ATOM 1598 N N . ARG A 1 211 ? 5.128 -7.763 -17.329 1.00 67.88 211 ARG A N 1
ATOM 1599 C CA . ARG A 1 211 ? 3.755 -7.278 -17.542 1.00 67.88 211 ARG A CA 1
ATOM 1600 C C . ARG A 1 211 ? 2.830 -8.369 -18.080 1.00 67.88 211 ARG A C 1
ATOM 1602 O O . ARG A 1 211 ? 1.671 -8.424 -17.681 1.00 67.88 211 ARG A O 1
ATOM 1609 N N . VAL A 1 212 ? 3.300 -9.188 -19.022 1.00 63.97 212 VAL A N 1
ATOM 1610 C CA . VAL A 1 212 ? 2.485 -10.285 -19.569 1.00 63.97 212 VAL A CA 1
ATOM 1611 C C . VAL A 1 212 ? 2.166 -11.279 -18.460 1.00 63.97 212 VAL A C 1
ATOM 1613 O O . VAL A 1 212 ? 0.997 -11.602 -18.268 1.00 63.97 212 VAL A O 1
ATOM 1616 N N . LEU A 1 213 ? 3.178 -11.683 -17.690 1.00 62.22 213 LEU A N 1
ATOM 1617 C CA . LEU A 1 213 ? 3.009 -12.581 -16.550 1.00 62.22 213 LEU A CA 1
ATOM 1618 C C . LEU A 1 213 ? 2.052 -11.993 -15.505 1.00 62.22 213 LEU A C 1
ATOM 1620 O O . LEU A 1 213 ? 1.115 -12.677 -15.110 1.00 62.22 213 LEU A O 1
ATOM 1624 N N . ASP A 1 214 ? 2.214 -10.720 -15.142 1.00 62.50 214 ASP A N 1
ATOM 1625 C CA . ASP A 1 214 ? 1.327 -10.030 -14.199 1.00 62.50 214 ASP A CA 1
ATOM 1626 C C . ASP A 1 214 ? -0.113 -9.901 -14.733 1.00 62.50 214 ASP A C 1
ATOM 1628 O O . ASP A 1 214 ? -1.071 -10.026 -13.979 1.00 62.50 214 ASP A O 1
ATOM 1632 N N . SER A 1 215 ? -0.308 -9.695 -16.040 1.00 58.22 215 SER A N 1
ATOM 1633 C CA . SER A 1 215 ? -1.655 -9.605 -16.624 1.00 58.22 215 SER A CA 1
ATOM 1634 C C . SER A 1 215 ? -2.380 -10.949 -16.684 1.00 58.22 215 SER A C 1
ATOM 1636 O O . SER A 1 215 ? -3.606 -10.991 -16.608 1.00 58.22 215 SER A O 1
ATOM 1638 N N . GLU A 1 216 ? -1.638 -12.046 -16.832 1.00 50.09 216 GLU A N 1
ATOM 1639 C CA . GLU A 1 216 ? -2.205 -13.393 -16.852 1.00 50.09 216 GLU A CA 1
ATOM 1640 C C . GLU A 1 216 ? -2.490 -13.892 -15.428 1.00 50.09 216 GLU A C 1
ATOM 1642 O O . GLU A 1 216 ? -3.513 -14.538 -15.218 1.00 50.09 216 GLU A O 1
ATOM 1647 N N . THR A 1 217 ? -1.688 -13.516 -14.422 1.00 49.59 217 THR A N 1
ATOM 1648 C CA . THR A 1 217 ? -2.017 -13.799 -13.012 1.00 49.59 217 THR A CA 1
ATOM 1649 C C . THR A 1 217 ? -3.265 -13.047 -12.550 1.00 49.59 217 THR A C 1
ATOM 1651 O O . THR A 1 217 ? -4.092 -13.637 -11.862 1.00 49.59 217 THR A O 1
ATOM 1654 N N . THR A 1 218 ? -3.482 -11.801 -12.995 1.00 43.91 218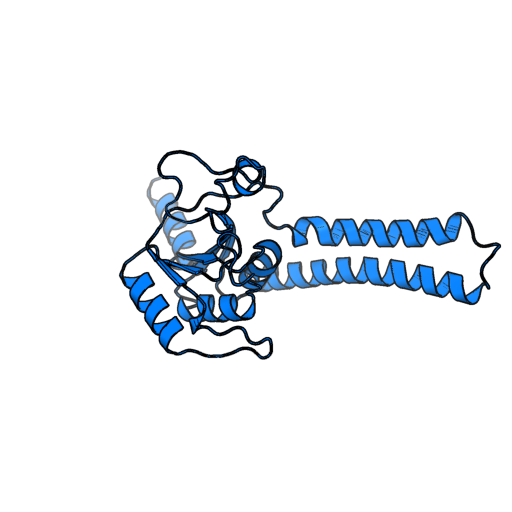 THR A N 1
ATOM 1655 C CA . THR A 1 218 ? -4.738 -11.071 -12.723 1.00 43.91 218 THR A CA 1
ATOM 1656 C C . THR A 1 218 ? -5.957 -11.711 -13.403 1.00 43.91 218 THR A C 1
ATOM 1658 O O . THR A 1 218 ? -7.050 -11.687 -12.847 1.00 43.91 218 THR A O 1
ATOM 1661 N N . LYS A 1 219 ? -5.802 -12.310 -14.593 1.00 36.78 219 LYS A N 1
ATOM 1662 C CA . LYS A 1 219 ? -6.909 -12.974 -15.313 1.00 36.78 219 LYS A CA 1
ATOM 1663 C C . LYS A 1 219 ? -7.242 -14.369 -14.788 1.00 36.78 219 LYS A C 1
ATOM 1665 O O . LYS A 1 219 ? -8.368 -14.813 -14.964 1.00 36.78 219 LYS A O 1
ATOM 1670 N N . LEU A 1 220 ? -6.284 -15.065 -14.179 1.00 35.72 220 LEU A N 1
ATOM 1671 C CA . LEU A 1 220 ? -6.496 -16.397 -13.602 1.00 35.72 220 LEU A CA 1
ATOM 1672 C C . LEU A 1 220 ? -7.237 -16.361 -12.253 1.00 35.72 220 LEU A C 1
ATOM 1674 O O . LEU A 1 220 ? -7.640 -17.413 -11.764 1.00 35.72 220 LEU A O 1
ATOM 1678 N N . GLY A 1 221 ? -7.423 -15.172 -11.669 1.00 40.88 221 GLY A N 1
ATOM 1679 C CA . GLY A 1 221 ? -8.215 -14.939 -10.456 1.00 40.88 221 GLY A CA 1
ATOM 1680 C C . GLY A 1 221 ? -9.620 -14.361 -10.691 1.00 40.88 221 GLY A C 1
ATOM 1681 O O . GLY A 1 221 ? -10.258 -13.979 -9.709 1.00 40.88 221 GLY A O 1
ATOM 1682 N N . ALA A 1 222 ? -10.078 -14.271 -11.949 1.00 33.81 222 ALA A N 1
ATOM 1683 C CA . ALA A 1 222 ? -11.404 -13.777 -12.346 1.00 33.81 222 ALA A CA 1
ATOM 1684 C C . ALA A 1 222 ? -12.364 -14.910 -12.742 1.00 33.81 222 ALA A C 1
ATOM 1686 O O . ALA A 1 222 ? -11.911 -15.872 -13.404 1.00 33.81 222 ALA A O 1
#

Foldseek 3Di:
DVVVVVVVVVVVCVVQADKDKWKWQQAQVQQLQLQLCLDFQWDHKFKWWDDDPDPDDFDAVCQQPPDPPPRLAIAIIMMIMGRCVTDPPLNSVVSSLVRGDADPPRNHRFTETEAQDPVSLVVLVVSLVVWDADPVGDISVRYYYHYDPDTHGYDPCSPNVLLVCLLVQLVVLLVVLVVLVVPDDPPDDPVVNCVSSVVSNVSSVVSVVVNVVSVVSVVVSD

Radius of gyration: 22.0 Å; chains: 1; bounding box: 75×44×56 Å

Organism: NCBI:txid35677

pLDDT: mean 77.6, std 18.41, range [33.81, 97.75]

Secondary structure (DSSP, 8-state):
--HHHHHHHHHHHHHSPPEEEEEEEEBSTHHHHHHHHTSTTEEEEEEEEESTT-SSS---HHHHHS-SS--TT--EEEEEEEETTTS-HHHHHHHHHHH-B--TT-STT-EEEEESSHHHHHHHHHHHHH--B-TTS-BGGG-EEEE---EEEPPTTTTTHHHHHHHHHHHHHHHHHHHHHHH--SSS-HHHHHHHHHHHHHHHHHHHHHHHHHHHHHHTT-

=== Feature glossary ===
A reading guide for the features in this record.

Start from the sequence.

  · Sequence gives the chain of amino acids in standard one-letter code (A=alanine, C=cysteine, …, Y=tyrosine), read N→C. It is the only feature that is directly encoded by the gene; all structural features are derived from the folded form of this sequence.

Fold it, and you get atomic coordinates and the backbone conformation that goes with them.

  · The mmCIF table is the protein's shape written out atom by atom. For each backbone N, Cα, C, and carbonyl O, it records an (x, y, z) coordinate triple in Å plus the residue type, chain letter, and residue number.

  · Backbone dihedral angles. Every residue except chain termini has a φ (preceding-C → N → Cα → C) and a ψ (N → Cα → C → next-N). They are reported in degrees following the IUPAC sign convention. Secondary structure is essentially a statement about which (φ, ψ) basin each residue occupies.

  · DSSP 8-state secondary structure assigns each residue one of H (α-helix), G (3₁₀-helix), I (π-helix), E (extended β-strand), B (isolated β-bridge), T (hydrogen-bonded turn), S (bend), or '-' (coil). The assignment is computed from backbone hydrogen-bond geometry via the Kabsch–Sander algorithm.

  · P-SEA three-state annotation labels each residue as helix, strand, or coil based purely on the geometry of the Cα trace. It serves as a fallback when the full backbone (and thus DSSP) is unavailable.

Summarize the fold with a handful of shape descriptors and a per-residue structural alphabet.

  · Radius of gyration (Rg) is the root-mean-square distance of Cα atoms from their centroid — a single number for overall size and compactness. A globular domain of N residues has Rg ≈ 2.2·N^0.38 Å; an extended or disordered chain has a much larger Rg. The Cα contact count is the number of residue pairs whose Cα atoms are within 8 Å and are more than four positions apart in sequence — a standard proxy for tertiary packing density. The bounding box is the smallest axis-aligned box enclosing all Cα atoms.

  · Foldseek's 3Di representation compresses backbone geometry into a per-residue letter drawn from a learned twenty-state alphabet. It captures the tertiary interaction pattern around each residue — which residues are packed against it in space, regardless of where they are in sequence.

  · Accessible surface area quantifies burial. A residue with SASA near zero is packed into the hydrophobic core; one with SASA >100 Å² sits on the surface. Computed here via the Shrake–Rupley numerical algorithm with a 1.4 Å probe.

Ask how reliable the model is.

  · For AlphaFold models, the B-factor field carries pLDDT — the model's own estimate of local accuracy on a 0–100 scale. Regions with pLDDT<50 should be treated as essentially unmodeled; they often correspond to intrinsically disordered segments.

  · For experimental (PDB) structures, the B-factor (temperature factor) quantifies the positional spread of each atom in the crystal — a combination of thermal vibration and static disorder — in units of Å². High B-factors mark flexible loops or poorly resolved regions; low B-factors mark the rigid, well-ordered core.

  · PAE(i, j) answers: if I align the predicted and true structures on residue i, how far off (in Å) do I expect residue j to be? A block-diagonal PAE matrix with low values on the blocks and high values off-diagonal is the signature of a multi-domain protein with confidently predicted domains but uncertain inter-domain orientation.

Place it in context: what it resembles, what it is annotated as, and how it looks.

  · Structural nearest neighbors (via Foldseek easy-search vs the PDB). Reported per hit: target PDB id, E-value, and alignment TM-score. A TM-score above ~0.5 is the conventional threshold for 'same fold'.

  · Functional annotations link the protein to curated databases. InterPro entries identify conserved domains and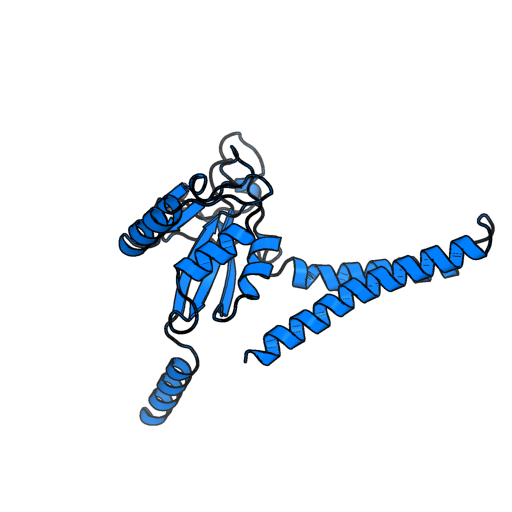 families by matching the sequence against member-database signatures (Pfam, PROSITE, CDD, …). Gene Ontology (GO) terms describe molecular function, biological process, and cellular component in a controlled vocabulary. CATH places the structure in a hierarchical fold classification (Class/Architecture/Topology/Homologous-superfamily). The organism is the source species.

  · Plot images: a contact map (which residues are close in 3D, as an N×N binary image), a Ramachandran scatter (backbone torsion angles, revealing secondary-structure composition at a glance), and — for AlphaFold structures — a PAE heatmap (pairwise prediction confidence).

  · Structure images are PyMOL renders from six orthogonal camera directions. Cartoon representation draws helices as coils and strands as arrows; sticks shows the backbone as bonds; surface shows the solvent-excluded envelope. Rainbow coloring maps sequence position to hue (blue→red, N→C); chain coloring assigns a distinct color per polypeptide.